Protein AF-A0A6M1RH67-F1 (afdb_monomer)

Sequence (176 aa):
MFEFKTGDWVFTTQSGVWQIYRIELFKAFSPSRKALEDKTLVFAKRFIDDTGKAAFTQEFFSPSSLFPVKGEAEHDLDLYIKSHPKLYAKFLRYKPEPINTVFHCRVETPEHQSTEDIADMFPKDVEFTQSEAVEFVDSLGLKSNSYPLWTVEFVSRGTVLRDGYIRYVFNRVLEF

Secondary structure (DSSP, 8-state):
-----TT-EEEESSSSEEEEEEEEEEEEEETTTTEEEEEEEEEEEEEE-TTS-B---EEEE-GGGEEE--THHHHHHHHHHHH-HHHHHHHHH--PPPPPEEEEEEEE--TT--HHHHHTTS-SS-EE-HHHHHHHHHHTT---SSSSEEEEEEEETT--EETTEE-EEEEEEE--

Radius of gyration: 20.47 Å; Cα contacts (8 Å, |Δi|>4): 312; chains: 1; bounding box: 49×31×57 Å

Foldseek 3Di:
DDDDDAQFWKDFPAFAIKGFHDKAWFWAQDPVVRDIDIFMKTKIFGLAGPVRDGDGAIDIDGPVGIDTQDDPSVVVVVVSCVVCVVSVVVSVVRDYDQDKDKDKDKFDDDPPDDQVRVLVLFDQPDKDFNVRVNVSCVVVVGDDPDDDIKIFMWMQTSQDDDPRTGITGTDGIGDD

Structure (mmCIF, N/CA/C/O backbone):
data_AF-A0A6M1RH67-F1
#
_entry.id   AF-A0A6M1RH67-F1
#
loop_
_atom_site.group_PDB
_atom_site.id
_atom_site.type_symbol
_atom_site.label_atom_id
_atom_site.label_alt_id
_atom_site.label_comp_id
_atom_site.label_asym_id
_atom_site.label_entity_id
_atom_site.label_seq_id
_atom_site.pdbx_PDB_ins_code
_atom_site.Cartn_x
_atom_site.Cartn_y
_atom_site.Cartn_z
_atom_site.occupancy
_atom_site.B_iso_or_equiv
_atom_site.auth_seq_id
_atom_site.auth_comp_id
_atom_site.auth_asym_id
_atom_site.auth_atom_id
_atom_site.pdbx_PDB_model_num
ATOM 1 N N . MET A 1 1 ? 6.841 -10.686 18.151 1.00 56.03 1 MET A N 1
ATOM 2 C CA . MET A 1 1 ? 6.240 -9.993 16.992 1.00 56.03 1 MET A CA 1
ATOM 3 C C . MET A 1 1 ? 4.739 -10.187 17.111 1.00 56.03 1 MET A C 1
ATOM 5 O O . MET A 1 1 ? 4.345 -11.307 17.408 1.00 56.03 1 MET A O 1
ATOM 9 N N . PHE A 1 2 ? 3.929 -9.129 17.033 1.00 65.00 2 PHE A N 1
ATOM 10 C CA . PHE A 1 2 ? 2.474 -9.292 17.093 1.00 65.00 2 PHE A CA 1
ATOM 11 C C . PHE A 1 2 ? 1.978 -9.882 15.777 1.00 65.00 2 PHE A C 1
ATOM 13 O O . PHE A 1 2 ? 2.379 -9.429 14.708 1.00 65.00 2 PHE A O 1
ATOM 20 N N . GLU A 1 3 ? 1.126 -10.894 15.872 1.00 87.50 3 GLU A N 1
ATOM 21 C CA . GLU A 1 3 ? 0.400 -11.428 14.729 1.00 87.50 3 GLU A CA 1
ATOM 22 C C . GLU A 1 3 ? -0.890 -10.615 14.581 1.00 87.50 3 GLU A C 1
ATOM 24 O O . GLU A 1 3 ? -1.779 -10.691 15.429 1.00 87.50 3 GLU A O 1
ATOM 29 N N . PHE A 1 4 ? -0.935 -9.757 13.562 1.00 95.12 4 PHE A N 1
ATOM 30 C CA . PHE A 1 4 ? -2.093 -8.920 13.260 1.00 95.12 4 PHE A CA 1
ATOM 31 C C . PHE A 1 4 ? -3.112 -9.690 12.420 1.00 95.12 4 PHE A C 1
ATOM 33 O O . PHE A 1 4 ? -2.735 -10.442 11.520 1.00 95.12 4 PHE A O 1
ATOM 40 N N . LYS A 1 5 ? -4.401 -9.440 12.653 1.00 96.50 5 LYS A N 1
ATOM 41 C CA . LYS A 1 5 ? -5.505 -9.969 11.840 1.00 96.50 5 LYS A CA 1
ATOM 42 C C . LYS A 1 5 ? -6.454 -8.861 11.389 1.00 96.50 5 LYS A C 1
ATOM 44 O O . LYS A 1 5 ? -6.506 -7.767 11.946 1.00 96.50 5 LYS A O 1
ATOM 49 N N . THR A 1 6 ? -7.246 -9.168 10.367 1.00 97.25 6 THR A N 1
ATOM 50 C CA . THR A 1 6 ? -8.337 -8.290 9.927 1.00 97.25 6 THR A CA 1
ATOM 51 C C . THR A 1 6 ? -9.317 -8.041 11.075 1.00 97.25 6 THR A C 1
ATOM 53 O O . THR A 1 6 ? -9.708 -8.972 11.778 1.00 97.25 6 THR A O 1
ATOM 56 N N . GLY A 1 7 ? -9.719 -6.783 11.249 1.00 97.38 7 GLY A N 1
ATOM 57 C CA . GLY A 1 7 ? -10.580 -6.313 12.331 1.00 97.38 7 GLY A CA 1
ATOM 58 C C . GLY A 1 7 ? -9.828 -5.755 13.540 1.00 97.38 7 GLY A C 1
ATOM 59 O O . GLY A 1 7 ? -10.443 -5.024 14.316 1.00 97.38 7 GLY A O 1
ATOM 60 N N . ASP A 1 8 ? -8.528 -6.037 13.678 1.00 98.00 8 ASP A N 1
ATOM 61 C CA . ASP A 1 8 ? -7.724 -5.500 14.777 1.00 98.00 8 ASP A CA 1
ATOM 62 C C . ASP A 1 8 ? -7.607 -3.975 14.690 1.00 98.00 8 ASP A C 1
ATOM 64 O O . ASP A 1 8 ? -7.454 -3.393 13.609 1.00 98.00 8 ASP A O 1
ATOM 68 N N . TRP A 1 9 ? -7.631 -3.345 15.863 1.00 98.25 9 TRP A N 1
ATOM 69 C CA . TRP A 1 9 ? -7.354 -1.929 16.039 1.00 98.25 9 TRP A CA 1
ATOM 70 C C . TRP A 1 9 ? -5.861 -1.700 16.251 1.00 98.25 9 TRP A C 1
ATOM 72 O O . TRP A 1 9 ? -5.214 -2.371 17.060 1.00 98.25 9 TRP A O 1
ATOM 82 N N . VAL A 1 10 ? -5.313 -0.730 15.530 1.00 98.06 10 VAL A N 1
ATOM 83 C CA . VAL A 1 10 ? -3.893 -0.395 15.552 1.00 98.06 10 VAL A CA 1
ATOM 84 C C . VAL A 1 10 ? -3.681 1.115 15.574 1.00 98.06 10 VAL A C 1
ATOM 86 O O . VAL A 1 10 ? -4.422 1.885 14.961 1.00 98.06 10 VAL A O 1
ATOM 89 N N . PHE A 1 11 ? -2.630 1.531 16.266 1.00 97.31 11 PHE A N 1
ATOM 90 C CA . PHE A 1 11 ? -1.954 2.793 16.019 1.00 97.31 11 PHE A CA 1
ATOM 91 C C . PHE A 1 11 ? -0.895 2.594 14.936 1.00 97.31 11 PHE A C 1
ATOM 93 O O . PHE A 1 11 ? -0.391 1.485 14.724 1.00 97.31 11 PHE A O 1
ATOM 100 N N . THR A 1 12 ? -0.531 3.684 14.270 1.00 95.12 12 THR A N 1
ATOM 101 C CA . THR A 1 12 ? 0.513 3.690 13.241 1.00 95.12 12 THR A CA 1
ATOM 102 C C . THR A 1 12 ? 1.464 4.861 13.475 1.00 95.12 12 THR A C 1
ATOM 104 O O . THR A 1 12 ? 1.289 5.635 14.414 1.00 95.12 12 THR A O 1
ATOM 107 N N . THR A 1 13 ? 2.470 5.024 12.618 1.00 89.62 13 THR A N 1
ATOM 108 C CA . THR A 1 13 ? 3.283 6.252 12.594 1.00 89.62 13 THR A CA 1
ATOM 109 C C . THR A 1 13 ? 2.500 7.479 12.121 1.00 89.62 13 THR A C 1
ATOM 111 O O . THR A 1 13 ? 2.933 8.606 12.347 1.00 89.62 13 THR A O 1
ATOM 114 N N . GLN A 1 14 ? 1.353 7.278 11.470 1.00 92.12 14 GLN A N 1
ATOM 115 C CA . GLN A 1 14 ? 0.371 8.320 11.219 1.00 92.12 14 GLN A CA 1
ATOM 116 C C . GLN A 1 14 ? -0.589 8.407 12.403 1.00 92.12 14 GLN A C 1
ATOM 118 O O . GLN A 1 14 ? -0.951 7.392 13.003 1.00 92.12 14 GLN A O 1
ATOM 123 N N . SER A 1 15 ? -1.027 9.629 12.695 1.00 90.44 15 SER A N 1
ATOM 124 C CA . SER A 1 15 ? -1.955 9.923 13.781 1.00 90.44 15 SER A CA 1
ATOM 125 C C . SER A 1 15 ? -3.227 9.060 13.734 1.00 90.44 15 SER A C 1
ATOM 127 O O . SER A 1 15 ? -3.608 8.521 12.690 1.00 90.44 15 SER A O 1
ATOM 129 N N . GLY A 1 16 ? -3.962 9.012 14.840 1.00 95.44 16 GLY A N 1
ATOM 130 C CA . GLY A 1 16 ? -5.296 8.434 14.953 1.00 95.44 16 GLY A CA 1
ATOM 131 C C . GLY A 1 16 ? -5.352 6.925 15.174 1.00 95.44 16 GLY A C 1
ATOM 132 O O . GLY A 1 16 ? -4.342 6.232 15.286 1.00 95.44 16 GLY A O 1
ATOM 133 N N . VAL A 1 17 ? -6.586 6.423 15.226 1.00 97.88 17 VAL A N 1
ATOM 134 C CA . VAL A 1 17 ? -6.899 5.005 15.446 1.00 97.88 17 VAL A CA 1
ATOM 135 C C . VAL A 1 17 ? -7.344 4.370 14.136 1.00 97.88 17 VAL A C 1
ATOM 137 O O . VAL A 1 17 ? -8.258 4.866 13.468 1.00 97.88 17 VAL A O 1
ATOM 140 N N . TRP A 1 18 ? -6.720 3.252 13.785 1.00 98.38 18 TRP A N 1
ATOM 141 C CA . TRP A 1 18 ? -6.916 2.554 12.522 1.00 98.38 18 TRP A CA 1
ATOM 142 C C . TRP A 1 18 ? -7.436 1.141 12.756 1.00 98.38 18 TRP A C 1
ATOM 144 O O . TRP A 1 18 ? -7.091 0.508 13.747 1.00 98.38 18 TRP A O 1
ATOM 154 N N . GLN A 1 19 ? -8.242 0.628 11.830 1.00 98.25 19 GLN A N 1
ATOM 155 C CA . GLN A 1 19 ? -8.671 -0.767 11.822 1.00 98.25 19 GLN A CA 1
ATOM 156 C C . GLN A 1 19 ? -8.128 -1.473 10.589 1.00 98.25 19 GLN A C 1
ATOM 158 O O . GLN A 1 19 ? -8.318 -1.000 9.464 1.00 98.25 19 GLN A O 1
ATOM 163 N N . ILE A 1 20 ? -7.505 -2.628 10.791 1.00 98.44 20 ILE A N 1
ATOM 164 C CA . ILE A 1 20 ? -7.028 -3.470 9.698 1.00 98.44 20 ILE A CA 1
ATOM 165 C C . ILE A 1 20 ? -8.229 -4.044 8.946 1.00 98.44 20 ILE A C 1
ATOM 167 O O . ILE A 1 20 ? -9.118 -4.639 9.554 1.00 98.44 20 ILE A O 1
ATOM 171 N N . TYR A 1 21 ? -8.254 -3.903 7.620 1.00 97.56 21 TYR A N 1
ATOM 172 C CA . TYR A 1 21 ? -9.327 -4.453 6.781 1.00 97.56 21 TYR A CA 1
ATOM 173 C C . TYR A 1 21 ? -8.845 -5.460 5.730 1.00 97.56 21 TYR A C 1
ATOM 175 O O . TYR A 1 21 ? -9.672 -6.172 5.164 1.00 97.56 21 TYR A O 1
ATOM 183 N N . ARG A 1 22 ? -7.538 -5.522 5.452 1.00 96.00 22 ARG A N 1
ATOM 184 C CA . ARG A 1 22 ? -6.934 -6.467 4.503 1.00 96.00 22 ARG A CA 1
ATOM 185 C C . ARG A 1 22 ? -5.464 -6.685 4.866 1.00 96.00 22 ARG A C 1
ATOM 187 O O . ARG A 1 22 ? -4.767 -5.740 5.222 1.00 96.00 22 ARG A O 1
ATOM 194 N N . ILE A 1 23 ? -4.994 -7.924 4.775 1.00 95.88 23 ILE A N 1
ATOM 195 C CA . ILE A 1 23 ? -3.586 -8.294 4.960 1.00 95.88 23 ILE A CA 1
ATOM 196 C C . ILE A 1 23 ? -3.183 -9.123 3.750 1.00 95.88 23 ILE A C 1
ATOM 198 O O . ILE A 1 23 ? -3.882 -10.069 3.401 1.00 95.88 23 ILE A O 1
ATOM 202 N N . GLU A 1 24 ? -2.072 -8.761 3.123 1.00 94.56 24 GLU A N 1
ATOM 203 C CA . GLU A 1 24 ? -1.554 -9.425 1.929 1.00 94.56 24 GLU A CA 1
ATOM 204 C C . GLU A 1 24 ? -0.129 -9.903 2.176 1.00 94.56 24 GLU A C 1
ATOM 206 O O . GLU A 1 24 ? 0.720 -9.125 2.620 1.00 94.56 24 GLU A O 1
ATOM 211 N N . LEU A 1 25 ? 0.137 -11.173 1.868 1.00 94.44 25 LEU A N 1
ATOM 212 C CA . LEU A 1 25 ? 1.476 -11.754 1.881 1.00 94.44 25 LEU A CA 1
ATOM 213 C C . LEU A 1 25 ? 1.962 -11.908 0.445 1.00 94.44 25 LEU A C 1
ATOM 215 O O . LEU A 1 25 ? 1.254 -12.448 -0.402 1.00 94.44 25 LEU A O 1
ATOM 219 N N . PHE A 1 26 ? 3.176 -11.445 0.176 1.00 93.94 26 PHE A N 1
ATOM 220 C CA . PHE A 1 26 ? 3.754 -11.484 -1.160 1.00 93.94 26 PHE A CA 1
ATOM 221 C C . PHE A 1 26 ? 5.261 -11.658 -1.107 1.00 93.94 26 PHE A C 1
ATOM 223 O O . PHE A 1 26 ? 5.911 -11.315 -0.124 1.00 93.94 26 PHE A O 1
ATOM 230 N N . LYS A 1 27 ? 5.822 -12.145 -2.204 1.00 93.06 27 LYS A N 1
ATOM 231 C CA . LYS A 1 27 ? 7.252 -12.221 -2.437 1.00 93.06 27 LYS A CA 1
ATOM 232 C C . LYS A 1 27 ? 7.712 -10.964 -3.155 1.00 93.06 27 LYS A C 1
ATOM 234 O O . LYS A 1 27 ? 7.105 -10.527 -4.133 1.00 93.06 27 LYS A O 1
ATOM 239 N N . ALA A 1 28 ? 8.816 -10.404 -2.686 1.00 89.56 28 ALA A N 1
ATOM 240 C CA . ALA A 1 28 ? 9.501 -9.302 -3.342 1.00 89.56 28 ALA A CA 1
ATOM 241 C C . ALA A 1 28 ? 11.004 -9.548 -3.342 1.00 89.56 28 ALA A C 1
ATOM 243 O O . ALA A 1 28 ? 11.553 -10.123 -2.400 1.00 89.56 28 ALA A O 1
ATOM 244 N N . PHE A 1 29 ? 11.679 -9.095 -4.394 1.00 85.25 29 PHE A N 1
ATOM 245 C CA . PHE A 1 29 ? 13.131 -9.116 -4.422 1.00 85.25 29 PHE A CA 1
ATOM 246 C C . PHE A 1 29 ? 13.679 -8.026 -3.501 1.00 85.25 29 PHE A C 1
ATOM 248 O O . PHE A 1 29 ? 13.280 -6.867 -3.578 1.00 85.25 29 PHE A O 1
ATOM 255 N N . SER A 1 30 ? 14.597 -8.406 -2.618 1.00 85.00 30 SER A N 1
ATOM 256 C CA . SER A 1 30 ? 15.297 -7.510 -1.705 1.00 85.00 30 SER A CA 1
ATOM 257 C C . SER A 1 30 ? 16.673 -7.182 -2.289 1.00 85.00 30 SER A C 1
ATOM 259 O O . SER A 1 30 ? 17.553 -8.048 -2.264 1.00 85.00 30 SER A O 1
ATOM 261 N N . PRO A 1 31 ? 16.918 -5.956 -2.799 1.00 76.88 31 PRO A N 1
ATOM 262 C CA . PRO A 1 31 ? 18.209 -5.610 -3.396 1.00 76.88 31 PRO A CA 1
ATOM 263 C C . PRO A 1 31 ? 19.372 -5.713 -2.405 1.00 76.88 31 PRO A C 1
ATOM 265 O O . PRO A 1 31 ? 20.468 -6.127 -2.776 1.00 76.88 31 PRO A O 1
ATOM 268 N N . SER A 1 32 ? 19.130 -5.383 -1.131 1.00 81.88 32 SER A N 1
ATOM 269 C CA . SER A 1 32 ? 20.149 -5.422 -0.077 1.00 81.88 32 SER A CA 1
ATOM 270 C C . SER A 1 32 ? 20.590 -6.845 0.263 1.00 81.88 32 SER A C 1
ATOM 272 O O . SER A 1 32 ? 21.766 -7.068 0.539 1.00 81.88 32 SER A O 1
ATOM 274 N N . ARG A 1 33 ? 19.668 -7.815 0.216 1.00 84.69 33 ARG A N 1
ATOM 275 C CA . ARG A 1 33 ? 19.964 -9.233 0.474 1.00 84.69 33 ARG A CA 1
ATOM 276 C C . ARG A 1 33 ? 20.212 -10.052 -0.790 1.00 84.69 33 ARG A C 1
ATOM 278 O O . ARG A 1 33 ? 20.629 -11.199 -0.682 1.00 84.69 33 ARG A O 1
ATOM 285 N N . LYS A 1 34 ? 19.965 -9.474 -1.970 1.00 85.31 34 LYS A N 1
ATOM 286 C CA . LYS A 1 34 ? 20.012 -10.139 -3.282 1.00 85.31 34 LYS A CA 1
ATOM 287 C C . LYS A 1 34 ? 19.198 -11.442 -3.321 1.00 85.31 34 LYS A C 1
ATOM 289 O O . LYS A 1 34 ? 19.622 -12.425 -3.920 1.00 85.31 34 LYS A O 1
ATOM 294 N N . ALA A 1 35 ? 18.041 -11.455 -2.661 1.00 89.12 35 ALA A N 1
ATOM 295 C CA . ALA A 1 35 ? 17.195 -12.637 -2.520 1.00 89.12 35 ALA A CA 1
ATOM 296 C C . ALA A 1 35 ? 15.707 -12.268 -2.540 1.00 89.12 35 ALA A C 1
ATOM 298 O O . ALA A 1 35 ? 15.336 -11.134 -2.227 1.00 89.12 35 ALA A O 1
ATOM 299 N N . LEU A 1 36 ? 14.858 -13.238 -2.888 1.00 89.19 36 LEU A N 1
ATOM 300 C CA . LEU A 1 36 ? 13.414 -13.131 -2.691 1.00 89.19 36 LEU A CA 1
ATOM 301 C C . LEU A 1 36 ? 13.087 -13.261 -1.204 1.00 89.19 36 LEU A C 1
ATOM 303 O O . LEU A 1 36 ? 13.596 -14.149 -0.522 1.00 89.19 36 LEU A O 1
ATOM 307 N N . GLU A 1 37 ? 12.216 -12.386 -0.721 1.00 91.88 37 GLU A N 1
ATOM 308 C CA . GLU A 1 37 ? 11.751 -12.380 0.659 1.00 91.88 37 GLU A CA 1
ATOM 309 C C . GLU A 1 37 ? 10.233 -12.327 0.707 1.00 91.88 37 GLU A C 1
ATOM 311 O O . GLU A 1 37 ? 9.604 -11.623 -0.088 1.00 91.88 37 GLU A O 1
ATOM 316 N N . ASP A 1 38 ? 9.667 -13.007 1.700 1.00 92.75 38 ASP A N 1
ATOM 317 C CA . ASP A 1 38 ? 8.275 -12.813 2.066 1.00 92.75 38 ASP A CA 1
ATOM 318 C C . ASP A 1 38 ? 8.114 -11.442 2.733 1.00 92.75 38 ASP A C 1
ATOM 320 O O . ASP A 1 38 ? 8.870 -11.030 3.622 1.00 92.75 38 ASP A O 1
ATOM 324 N N . LYS A 1 39 ? 7.116 -10.710 2.263 1.00 92.81 39 LYS A N 1
ATOM 325 C CA . LYS A 1 39 ? 6.714 -9.390 2.721 1.00 92.81 39 LYS A CA 1
ATOM 326 C C . LYS A 1 39 ? 5.234 -9.419 3.051 1.00 92.81 39 LYS A C 1
ATOM 328 O O . LYS A 1 39 ? 4.469 -10.255 2.568 1.00 92.81 39 LYS A O 1
ATOM 333 N N . THR A 1 40 ? 4.828 -8.458 3.864 1.00 94.19 40 THR A N 1
ATOM 334 C CA . THR A 1 40 ? 3.435 -8.288 4.253 1.00 94.19 40 THR A CA 1
ATOM 335 C C . THR A 1 40 ? 3.045 -6.833 4.079 1.00 94.19 40 THR A C 1
ATOM 337 O O . THR A 1 40 ? 3.767 -5.945 4.533 1.00 94.19 40 THR A O 1
ATOM 340 N N . LEU A 1 41 ? 1.903 -6.598 3.436 1.00 94.69 41 LEU A N 1
ATOM 341 C CA . LEU A 1 41 ? 1.215 -5.312 3.447 1.00 94.69 41 LEU A CA 1
ATOM 342 C C . LEU A 1 41 ? -0.031 -5.431 4.312 1.00 94.69 41 LEU A C 1
ATOM 344 O O . LEU A 1 41 ? -0.840 -6.342 4.136 1.00 94.69 41 LEU A O 1
ATOM 348 N N . VAL A 1 42 ? -0.188 -4.492 5.236 1.00 96.69 42 VAL A N 1
ATOM 349 C CA . VAL A 1 42 ? -1.364 -4.403 6.095 1.00 96.69 42 VAL A CA 1
ATOM 350 C C . VAL A 1 42 ? -2.139 -3.158 5.712 1.00 96.69 42 VAL A C 1
ATOM 352 O O . VAL A 1 42 ? -1.678 -2.043 5.927 1.00 96.69 42 VAL A O 1
ATOM 355 N N . PHE A 1 43 ? -3.321 -3.349 5.150 1.00 97.38 43 PHE A N 1
ATOM 356 C CA . PHE A 1 43 ? -4.215 -2.272 4.769 1.00 97.38 43 PHE A CA 1
ATOM 357 C C . PHE A 1 43 ? -5.129 -1.943 5.942 1.00 97.38 43 PHE A C 1
ATOM 359 O O . PHE A 1 43 ? -5.817 -2.818 6.483 1.00 97.38 43 PHE A O 1
ATOM 366 N N . ALA A 1 44 ? -5.162 -0.670 6.314 1.00 97.94 44 ALA A N 1
ATOM 367 C CA . ALA A 1 44 ? -5.976 -0.190 7.412 1.00 97.94 44 ALA A CA 1
ATOM 368 C C . ALA A 1 44 ? -6.792 1.036 7.004 1.00 97.94 44 ALA A C 1
ATOM 370 O O . ALA A 1 44 ? -6.400 1.829 6.146 1.00 97.94 44 ALA A O 1
ATOM 371 N N . LYS A 1 45 ? -7.963 1.171 7.621 1.00 97.94 45 LYS A N 1
ATOM 372 C CA . LYS A 1 45 ? -8.844 2.324 7.465 1.00 97.94 45 LYS A CA 1
ATOM 373 C C . LYS A 1 45 ? -8.951 3.057 8.787 1.00 97.94 45 LYS A C 1
ATOM 375 O O . LYS A 1 45 ? -9.106 2.442 9.840 1.00 97.94 45 LYS A O 1
ATOM 380 N N . ARG A 1 46 ? -8.849 4.373 8.732 1.00 97.81 46 ARG A N 1
ATOM 381 C CA . ARG A 1 46 ? -8.803 5.231 9.902 1.00 97.81 46 ARG A CA 1
ATOM 382 C C . ARG A 1 46 ? -10.211 5.542 10.385 1.00 97.81 46 ARG A C 1
ATOM 384 O O . ARG A 1 46 ? -11.111 5.849 9.602 1.00 97.81 46 ARG A O 1
ATOM 391 N N . PHE A 1 47 ? -10.413 5.401 11.687 1.00 98.31 47 PHE A N 1
ATOM 392 C CA . PHE A 1 47 ? -11.688 5.683 12.327 1.00 98.31 47 PHE A CA 1
ATOM 393 C C . PHE A 1 47 ? -11.744 7.137 12.789 1.00 98.31 47 PHE A C 1
ATOM 395 O O . PHE A 1 47 ? -12.629 7.890 12.370 1.00 98.31 47 PHE A O 1
ATOM 402 N N . ILE A 1 48 ? -10.763 7.533 13.599 1.00 97.50 48 ILE A N 1
ATOM 403 C CA . ILE A 1 48 ? -10.655 8.870 14.181 1.00 97.50 48 ILE A CA 1
ATOM 404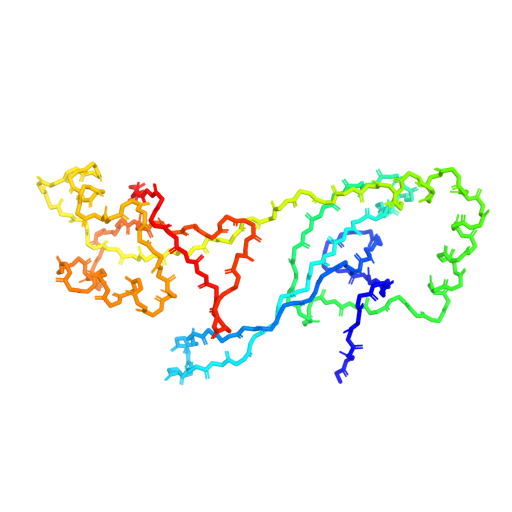 C C . ILE A 1 48 ? -9.225 9.410 14.096 1.00 97.50 48 ILE A C 1
ATOM 406 O O . ILE A 1 48 ? -8.264 8.642 13.997 1.00 97.50 48 ILE A O 1
ATOM 410 N N . ASP A 1 49 ? -9.086 10.733 14.109 1.00 95.06 49 ASP A N 1
ATOM 411 C CA . ASP A 1 49 ? -7.806 11.419 14.297 1.00 95.06 49 ASP A CA 1
ATOM 412 C C . ASP A 1 49 ? -7.423 11.557 15.784 1.00 95.06 49 ASP A C 1
ATOM 414 O O . ASP A 1 49 ? -8.154 11.106 16.665 1.00 95.06 49 ASP A O 1
ATOM 418 N N . ASP A 1 50 ? -6.276 12.184 16.068 1.00 91.00 50 ASP A N 1
ATOM 419 C CA . ASP A 1 50 ? -5.788 12.403 17.445 1.00 91.00 50 ASP A CA 1
ATOM 420 C C . ASP A 1 50 ? -6.689 13.337 18.266 1.00 91.00 50 ASP A C 1
ATOM 422 O O . ASP A 1 50 ? -6.577 13.400 19.487 1.00 91.00 50 ASP A O 1
ATOM 426 N N . THR A 1 51 ? -7.586 14.078 17.610 1.00 91.69 51 THR A N 1
ATOM 427 C CA . THR A 1 51 ? -8.569 14.948 18.271 1.00 91.69 51 THR A CA 1
ATOM 428 C C . THR A 1 51 ? -9.899 14.238 18.519 1.00 91.69 51 THR A C 1
ATOM 430 O O . THR A 1 51 ? -10.838 14.844 19.036 1.00 91.69 51 THR A O 1
ATOM 433 N N . GLY A 1 52 ? -10.006 12.963 18.131 1.00 89.88 52 GLY A N 1
ATOM 434 C CA . GLY A 1 52 ? -11.236 12.190 18.218 1.00 89.88 52 GLY A CA 1
ATOM 435 C C . GLY A 1 52 ? -12.280 12.590 17.176 1.00 89.88 52 GLY A C 1
ATOM 436 O O . GLY A 1 52 ? -13.465 12.336 17.382 1.00 89.88 52 GLY A O 1
ATOM 437 N N . LYS A 1 53 ? -11.894 13.235 16.068 1.00 93.44 53 LYS A N 1
ATOM 438 C CA . LYS A 1 53 ? -12.809 13.539 14.956 1.00 93.44 53 LYS A CA 1
ATOM 439 C C . LYS A 1 53 ? -12.770 12.439 13.908 1.00 93.44 53 LYS A C 1
ATOM 441 O O . LYS A 1 53 ? -11.759 11.770 13.729 1.00 93.44 53 LYS A O 1
ATOM 446 N N . ALA A 1 54 ? -13.881 12.273 13.191 1.00 94.25 54 ALA A N 1
ATOM 447 C CA . ALA A 1 54 ? -13.994 11.318 12.093 1.00 94.25 54 ALA A CA 1
ATOM 448 C C . ALA A 1 54 ? -12.909 11.562 11.034 1.00 94.25 54 ALA A C 1
ATOM 450 O O . ALA A 1 54 ? -12.837 12.656 10.475 1.00 94.25 54 ALA A O 1
ATOM 451 N N . ALA A 1 55 ? -12.123 10.535 10.724 1.00 91.38 55 ALA A N 1
ATOM 452 C CA . ALA A 1 55 ? -11.025 10.630 9.766 1.00 91.38 55 ALA A CA 1
ATOM 453 C C . ALA A 1 55 ? -11.027 9.406 8.845 1.00 91.38 55 ALA A C 1
ATOM 455 O O . ALA A 1 55 ? -10.130 8.582 8.916 1.00 91.38 55 ALA A O 1
ATOM 456 N N . PHE A 1 56 ? -12.075 9.252 8.027 1.00 95.81 56 PHE A N 1
ATOM 457 C CA . PHE A 1 56 ? -12.311 8.069 7.183 1.00 95.81 56 PHE A CA 1
ATOM 458 C C . PHE A 1 56 ? -11.407 8.038 5.948 1.00 95.81 56 PHE A C 1
ATOM 460 O O . PHE A 1 56 ? -11.850 8.251 4.822 1.00 95.81 56 PHE A O 1
ATOM 467 N N . THR A 1 57 ? -10.129 7.784 6.193 1.00 96.19 57 THR A N 1
ATOM 468 C CA . THR A 1 57 ? -9.092 7.578 5.183 1.00 96.19 57 THR A CA 1
ATOM 469 C C . THR A 1 57 ? -8.585 6.142 5.239 1.00 96.19 57 THR A C 1
ATOM 471 O O . THR A 1 57 ? -8.932 5.372 6.138 1.00 96.19 57 THR A O 1
ATOM 474 N N . GLN A 1 58 ? -7.742 5.768 4.289 1.00 96.62 58 GLN A N 1
ATOM 475 C CA . GLN A 1 58 ? -7.160 4.443 4.175 1.00 96.62 58 GLN A CA 1
ATOM 476 C C . GLN A 1 58 ? -5.700 4.533 3.750 1.00 96.62 58 GLN A C 1
ATOM 478 O O . GLN A 1 58 ? -5.322 5.461 3.044 1.00 96.62 58 GLN A O 1
ATOM 483 N N . GLU A 1 59 ? -4.906 3.560 4.180 1.00 96.44 59 GLU A N 1
ATOM 484 C CA . GLU A 1 59 ? -3.493 3.445 3.830 1.00 96.44 59 GLU A CA 1
ATOM 485 C C . GLU A 1 59 ? -3.032 1.986 3.998 1.00 96.44 59 GLU A C 1
ATOM 487 O O . GLU A 1 59 ? -3.726 1.184 4.639 1.00 96.44 59 GLU A O 1
ATOM 492 N N . PHE A 1 60 ? -1.879 1.622 3.434 1.00 95.19 60 PHE A N 1
ATOM 493 C CA . PHE A 1 60 ? -1.183 0.384 3.780 1.00 95.19 60 PHE A CA 1
ATOM 494 C C . PHE A 1 60 ? 0.103 0.637 4.571 1.00 95.19 60 PHE A C 1
ATOM 496 O O . PHE A 1 60 ? 0.795 1.639 4.415 1.00 95.19 60 PHE A O 1
ATOM 503 N N . PHE A 1 61 ? 0.466 -0.330 5.405 1.00 95.19 61 PHE A N 1
ATOM 504 C CA . PHE A 1 61 ? 1.607 -0.244 6.304 1.00 95.19 61 PHE A CA 1
ATOM 505 C C . PHE A 1 61 ? 2.437 -1.524 6.261 1.00 95.19 61 PHE A C 1
ATOM 507 O O . PHE A 1 61 ? 1.923 -2.624 6.034 1.00 95.19 61 PHE A O 1
ATOM 514 N N . SER A 1 62 ? 3.730 -1.380 6.550 1.00 93.12 62 SER A N 1
ATOM 515 C CA . SER A 1 62 ? 4.542 -2.510 7.001 1.00 93.12 62 SER A CA 1
ATOM 516 C C . SER A 1 62 ? 4.078 -2.930 8.402 1.00 93.12 62 SER A C 1
ATOM 518 O O . SER A 1 62 ? 3.844 -2.047 9.233 1.00 93.12 62 SER A O 1
ATOM 520 N N . PRO A 1 63 ? 4.030 -4.235 8.735 1.00 94.00 63 PRO A N 1
ATOM 521 C CA . PRO A 1 63 ? 3.723 -4.693 10.093 1.00 94.00 63 PRO A CA 1
ATOM 522 C C . PRO A 1 63 ? 4.614 -4.068 11.173 1.00 94.00 63 PRO A C 1
ATOM 524 O O . PRO A 1 63 ? 4.178 -3.877 12.303 1.00 94.00 63 PRO A O 1
ATOM 527 N N . SER A 1 64 ? 5.858 -3.715 10.831 1.00 92.75 64 SER A N 1
ATOM 528 C CA . SER A 1 64 ? 6.803 -3.060 11.746 1.00 92.75 64 SER A CA 1
ATOM 529 C C . SER A 1 64 ? 6.399 -1.640 12.154 1.00 92.75 64 SER A C 1
ATOM 531 O O . SER A 1 64 ? 6.973 -1.094 13.089 1.00 92.75 64 SER A O 1
ATOM 533 N N . SER A 1 65 ? 5.462 -1.027 11.432 1.00 94.75 65 SER A N 1
ATOM 534 C CA . SER A 1 65 ? 4.968 0.334 11.667 1.00 94.75 65 SER A CA 1
ATOM 535 C C . SER A 1 65 ? 3.613 0.351 12.380 1.00 94.75 65 SER A C 1
ATOM 537 O O . SER A 1 65 ? 2.994 1.410 12.473 1.00 94.75 65 SER A O 1
ATOM 539 N N . LEU A 1 66 ? 3.146 -0.810 12.850 1.00 96.62 66 LEU A N 1
ATOM 540 C CA . LEU A 1 66 ? 1.864 -0.980 13.521 1.00 96.62 66 LEU A CA 1
ATOM 541 C C . LEU A 1 66 ? 2.055 -1.308 14.997 1.00 96.62 66 LEU A C 1
ATOM 543 O O . LEU A 1 66 ? 2.869 -2.157 15.369 1.00 96.62 66 LEU A O 1
ATOM 547 N N . PHE A 1 67 ? 1.232 -0.682 15.829 1.00 96.00 67 PHE A N 1
ATOM 548 C CA . PHE A 1 67 ? 1.198 -0.916 17.265 1.00 96.00 67 PHE A CA 1
ATOM 549 C C . PHE A 1 67 ? -0.228 -1.306 17.651 1.00 96.00 67 PHE A C 1
ATOM 551 O O . PHE A 1 67 ? -1.156 -0.560 17.347 1.00 96.00 67 PHE A O 1
ATOM 558 N N . PRO A 1 68 ? -0.451 -2.468 18.279 1.00 96.94 68 PRO A N 1
ATOM 559 C CA . PRO A 1 68 ? -1.804 -2.896 18.606 1.00 96.94 68 PRO A CA 1
ATOM 560 C C . PRO A 1 68 ? -2.430 -1.973 19.660 1.00 96.94 68 PRO A C 1
ATOM 562 O O . PRO A 1 68 ? -1.782 -1.630 20.649 1.00 96.94 68 PRO A O 1
ATOM 565 N N . VAL A 1 69 ? -3.702 -1.615 19.475 1.00 96.94 69 VAL A N 1
ATOM 566 C CA . VAL A 1 69 ? -4.502 -0.962 20.520 1.00 96.94 69 VAL A CA 1
ATOM 567 C C . VAL A 1 69 ? -4.871 -2.031 21.547 1.00 96.94 69 VAL A C 1
ATOM 569 O O . VAL A 1 69 ? -5.618 -2.952 21.229 1.00 96.94 69 VAL A O 1
ATOM 572 N N . LYS A 1 70 ? -4.293 -1.957 22.751 1.00 94.75 70 LYS A N 1
ATOM 573 C CA . LYS A 1 70 ? -4.465 -2.947 23.830 1.00 94.75 70 LYS A CA 1
ATOM 574 C C . LYS A 1 70 ? -4.495 -2.280 25.199 1.00 94.75 70 LYS A C 1
ATOM 576 O O . LYS A 1 70 ? -3.948 -1.193 25.376 1.00 94.75 70 LYS A O 1
ATOM 581 N N . GLY A 1 71 ? -5.059 -2.980 26.181 1.00 95.25 71 GLY A N 1
ATOM 582 C CA . GLY A 1 71 ? -5.067 -2.535 27.575 1.00 95.25 71 GLY A CA 1
ATOM 583 C C . GLY A 1 71 ? -5.986 -1.331 27.771 1.00 95.25 71 GLY A C 1
ATOM 584 O O . GLY A 1 71 ? -7.126 -1.349 27.317 1.00 95.25 71 GLY A O 1
ATOM 585 N N . GLU A 1 72 ? -5.497 -0.282 28.430 1.00 96.94 72 GLU A N 1
ATOM 586 C CA . GLU A 1 72 ? -6.278 0.938 28.686 1.00 96.94 72 GLU A CA 1
ATOM 587 C C . GLU A 1 72 ? -6.766 1.596 27.386 1.00 96.94 72 GLU A C 1
ATOM 589 O O . GLU A 1 72 ? -7.944 1.908 27.261 1.00 96.94 72 GLU A O 1
ATOM 594 N N . ALA A 1 73 ? -5.915 1.667 26.359 1.00 95.88 73 ALA A N 1
ATOM 595 C CA . ALA A 1 73 ? -6.288 2.247 25.068 1.00 95.88 73 ALA A CA 1
ATOM 596 C C . ALA A 1 73 ? -7.418 1.479 24.353 1.00 95.88 73 ALA A C 1
ATOM 598 O O . ALA A 1 73 ? -8.222 2.074 23.638 1.00 95.88 73 ALA A O 1
ATOM 599 N N . GLU A 1 74 ? -7.487 0.157 24.531 1.00 97.50 74 GLU A N 1
ATOM 600 C CA . GLU A 1 74 ? -8.574 -0.672 23.991 1.00 97.50 74 GLU A CA 1
ATOM 601 C C . GLU A 1 74 ? -9.881 -0.410 24.740 1.00 97.50 74 GLU A C 1
ATOM 603 O O . GLU A 1 74 ? -10.927 -0.230 24.117 1.00 97.50 74 GLU A O 1
ATOM 608 N N . HIS A 1 75 ? -9.810 -0.298 26.068 1.00 97.81 75 HIS A N 1
ATOM 609 C CA . HIS A 1 75 ? -10.956 0.073 26.890 1.00 97.81 75 HIS A CA 1
ATOM 610 C C . HIS A 1 75 ? -11.504 1.463 26.528 1.00 97.81 75 HIS A C 1
ATOM 612 O O . HIS A 1 75 ? -12.714 1.623 26.347 1.00 97.81 75 HIS A O 1
ATOM 618 N N . ASP A 1 76 ? -10.623 2.450 26.365 1.00 96.94 76 ASP A N 1
ATOM 619 C CA . ASP A 1 76 ? -10.990 3.816 25.990 1.00 96.94 76 ASP A CA 1
ATOM 620 C C . ASP A 1 76 ? -11.632 3.871 24.604 1.00 96.94 76 ASP A C 1
ATOM 622 O O . ASP A 1 76 ? -12.654 4.536 24.409 1.00 96.94 76 ASP A O 1
ATOM 626 N N . LEU A 1 77 ? -11.081 3.127 23.641 1.00 97.62 77 LEU A N 1
ATOM 627 C CA . LEU A 1 77 ? -11.658 3.015 22.307 1.00 97.62 77 LEU A CA 1
ATOM 628 C C . LEU A 1 77 ? -13.057 2.386 22.350 1.00 97.62 77 LEU A C 1
ATOM 630 O O . LEU A 1 77 ? -13.979 2.889 21.702 1.00 97.62 77 LEU A O 1
ATOM 634 N N . ASP A 1 78 ? -13.247 1.332 23.141 1.00 98.06 78 ASP A N 1
ATOM 635 C CA . ASP A 1 78 ? -14.547 0.688 23.327 1.00 98.06 78 ASP A CA 1
ATOM 636 C C . ASP A 1 78 ? -15.583 1.641 23.937 1.00 98.06 78 ASP A C 1
ATOM 638 O O . ASP A 1 78 ? -16.732 1.701 23.481 1.00 98.06 78 ASP A O 1
ATOM 642 N N . LEU A 1 79 ? -15.198 2.407 24.962 1.00 97.94 79 LEU A N 1
ATOM 643 C CA . LEU A 1 79 ? -16.048 3.441 25.560 1.00 97.94 79 LEU A CA 1
ATOM 644 C C . LEU A 1 79 ? -16.380 4.547 24.550 1.00 97.94 79 LEU A C 1
ATOM 646 O O . LEU A 1 79 ? -17.535 4.986 24.456 1.00 97.94 79 LEU A O 1
ATOM 650 N N . TYR A 1 80 ? -15.401 4.966 23.749 1.00 97.31 80 TYR A N 1
ATOM 651 C CA . TYR A 1 80 ? -15.594 5.954 22.694 1.00 97.31 80 TYR A CA 1
ATOM 652 C C . TYR A 1 80 ? -16.592 5.456 21.635 1.00 97.31 80 TYR A C 1
ATOM 654 O O . TYR A 1 80 ? -17.532 6.169 21.274 1.00 97.31 80 TYR A O 1
ATOM 662 N N . ILE A 1 81 ? -16.461 4.206 21.179 1.00 98.00 81 ILE A N 1
ATOM 663 C CA . ILE A 1 81 ? -17.381 3.586 20.215 1.00 98.00 81 ILE A CA 1
ATOM 664 C C . ILE A 1 81 ? -18.805 3.507 20.783 1.00 98.00 81 ILE A C 1
ATOM 666 O O . ILE A 1 81 ? -19.763 3.869 20.093 1.00 98.00 81 ILE A O 1
ATOM 670 N N . LYS A 1 82 ? -18.955 3.082 22.045 1.00 98.19 82 LYS A N 1
ATOM 671 C CA . LYS A 1 82 ? -20.259 2.976 22.725 1.00 98.19 82 LYS A CA 1
ATOM 672 C C . LYS A 1 82 ? -20.938 4.334 22.905 1.00 98.19 82 LYS A C 1
ATOM 674 O O . LYS A 1 82 ? -22.157 4.419 22.777 1.00 98.19 82 LYS A O 1
ATOM 679 N N . SER A 1 83 ? -20.166 5.389 23.166 1.00 97.81 83 SER A N 1
ATOM 680 C CA . SER A 1 83 ? -20.679 6.761 23.291 1.00 97.81 83 SER A CA 1
ATOM 681 C C . SER A 1 83 ? -20.969 7.430 21.940 1.00 97.81 83 SER A C 1
ATOM 683 O O . SER A 1 83 ? -21.800 8.337 21.877 1.00 97.81 83 SER A O 1
ATOM 685 N N . HIS A 1 84 ? -20.381 6.944 20.838 1.00 97.94 84 HIS A N 1
ATOM 686 C CA . HIS A 1 84 ? -20.552 7.499 19.488 1.00 97.94 84 HIS A CA 1
ATOM 687 C C . HIS A 1 84 ? -21.083 6.475 18.458 1.00 97.94 84 HIS A C 1
ATOM 689 O O . HIS A 1 84 ? -20.525 6.338 17.360 1.00 97.94 84 HIS A O 1
ATOM 695 N N . PRO A 1 85 ? -22.225 5.803 18.711 1.00 97.62 85 PRO A N 1
ATOM 696 C CA . PRO A 1 85 ? -22.693 4.689 17.880 1.00 97.62 85 PRO A CA 1
ATOM 697 C C . PRO A 1 85 ? -23.008 5.104 16.435 1.00 97.62 85 PRO A C 1
ATOM 699 O O . PRO A 1 85 ? -22.788 4.342 15.495 1.00 97.62 85 PRO A O 1
ATOM 702 N N . LYS A 1 86 ? -23.477 6.343 16.219 1.00 97.69 86 LYS A N 1
ATOM 703 C CA . LYS A 1 86 ? -23.739 6.879 14.871 1.0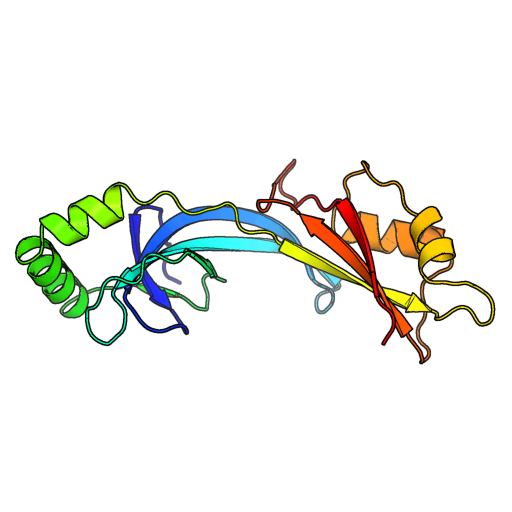0 97.69 86 LYS A CA 1
ATOM 704 C C . LYS A 1 86 ? -22.456 7.050 14.058 1.00 97.69 86 LYS A C 1
ATOM 706 O O . LYS A 1 86 ? -22.473 6.810 12.850 1.00 97.69 86 LYS A O 1
ATOM 711 N N . LEU A 1 87 ? -21.370 7.485 14.700 1.00 97.31 87 LEU A N 1
ATOM 712 C CA . LEU A 1 87 ? -20.074 7.663 14.052 1.00 97.31 87 LEU A CA 1
ATOM 713 C C . LEU A 1 87 ? -19.481 6.302 13.689 1.00 97.31 87 LEU A C 1
ATOM 715 O O . LEU A 1 87 ? -19.110 6.086 12.535 1.00 97.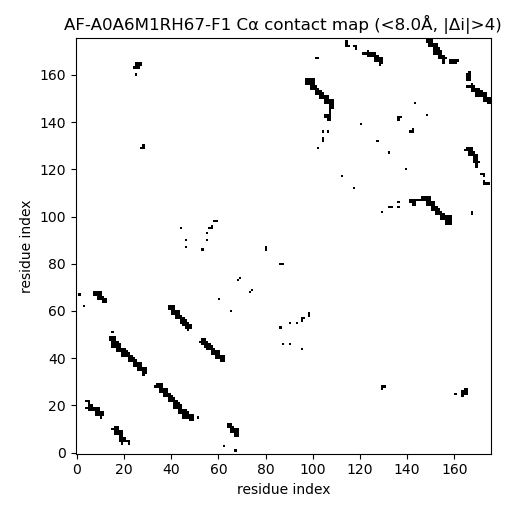31 87 LEU A O 1
ATOM 719 N N . TYR A 1 88 ? -19.497 5.361 14.634 1.00 98.12 88 TYR A N 1
ATOM 720 C CA . TYR A 1 88 ? -19.034 4.000 14.390 1.00 98.12 88 TYR A CA 1
ATOM 721 C C . TYR A 1 88 ? -19.828 3.306 13.275 1.00 98.12 88 TYR A C 1
ATOM 723 O O . TYR A 1 88 ? -19.248 2.729 12.359 1.00 98.12 88 TYR A O 1
ATOM 731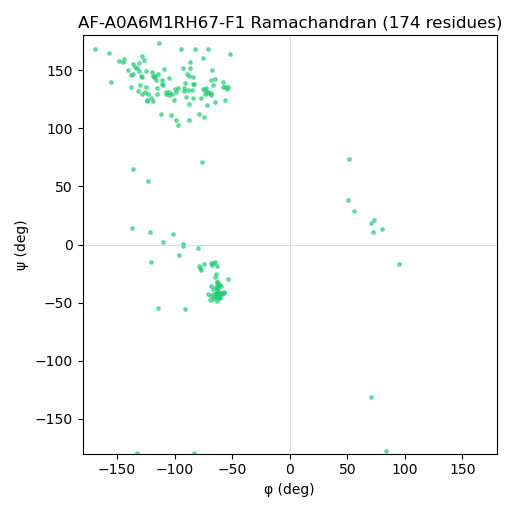 N N . ALA A 1 89 ? -21.154 3.466 13.242 1.00 97.94 89 ALA A N 1
ATOM 732 C CA . ALA A 1 89 ? -21.974 2.938 12.153 1.00 97.94 89 ALA A CA 1
ATOM 733 C C . ALA A 1 89 ? -21.614 3.537 10.777 1.00 97.94 89 ALA A C 1
ATOM 735 O O . ALA A 1 89 ? -21.702 2.841 9.765 1.00 97.94 89 ALA A O 1
ATOM 736 N N . LYS A 1 90 ? -21.210 4.816 10.707 1.00 98.00 90 LYS A N 1
ATOM 737 C CA . LYS A 1 90 ? -20.694 5.410 9.459 1.00 98.00 90 LYS A CA 1
ATOM 738 C C . LYS A 1 90 ? -19.358 4.781 9.060 1.00 98.00 90 LYS A C 1
ATOM 740 O O . LYS A 1 90 ? -19.193 4.442 7.894 1.00 98.00 90 LYS A O 1
ATOM 745 N N . PHE A 1 91 ? -18.458 4.568 10.016 1.00 98.19 91 PHE A N 1
ATOM 746 C CA . PHE A 1 91 ? -17.166 3.922 9.785 1.00 98.19 91 PHE A CA 1
ATOM 747 C C . PHE A 1 91 ? -17.290 2.465 9.307 1.00 98.19 91 PHE A C 1
ATOM 749 O O . PHE A 1 91 ? -16.571 2.035 8.403 1.00 98.19 91 PHE A O 1
ATOM 756 N N . LEU A 1 92 ? -18.242 1.704 9.852 1.00 97.19 92 LEU A N 1
ATOM 757 C CA . LEU A 1 92 ? -18.519 0.340 9.392 1.00 97.19 92 LEU A CA 1
ATOM 758 C C . LEU A 1 92 ? -19.006 0.307 7.936 1.00 97.19 92 LEU A C 1
ATOM 760 O O . LEU A 1 92 ? -18.646 -0.601 7.193 1.00 97.19 92 LEU A O 1
ATOM 764 N N . ARG A 1 93 ? -19.783 1.314 7.511 1.00 97.25 93 ARG A N 1
ATOM 765 C CA . ARG A 1 93 ? -20.247 1.456 6.119 1.00 97.25 93 ARG A CA 1
ATOM 766 C C . ARG A 1 93 ? -19.192 2.021 5.172 1.00 97.25 93 ARG A C 1
ATOM 768 O O . ARG A 1 93 ? -19.356 1.891 3.962 1.00 97.25 93 ARG A O 1
ATOM 775 N N . TYR A 1 94 ? -18.153 2.664 5.698 1.00 97.38 94 TYR A N 1
ATOM 776 C CA . TYR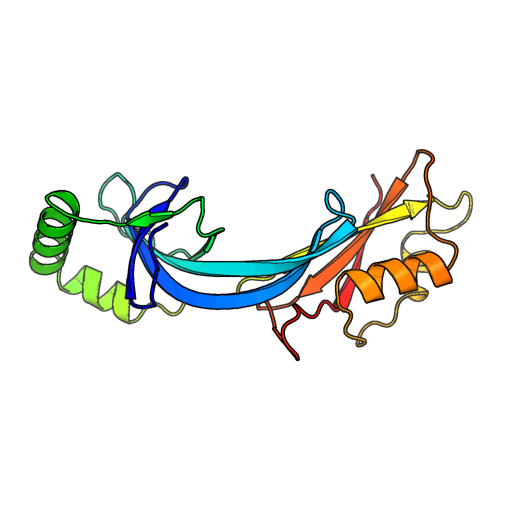 A 1 94 ? -17.076 3.205 4.885 1.00 97.38 94 TYR A CA 1
ATOM 777 C C . TYR A 1 94 ? -16.312 2.066 4.196 1.00 97.38 94 TYR A C 1
ATOM 779 O O . TYR A 1 94 ? -15.798 1.149 4.853 1.00 97.38 94 TYR A O 1
ATOM 787 N N . LYS A 1 95 ? -16.273 2.145 2.863 1.00 95.88 95 LYS A N 1
ATOM 788 C CA . LYS A 1 95 ? -15.555 1.239 1.969 1.00 95.88 95 LYS A CA 1
ATOM 789 C C . LYS A 1 95 ? -14.280 1.951 1.505 1.00 95.88 95 LYS A C 1
ATOM 791 O O . LYS A 1 95 ? -14.407 2.941 0.791 1.00 95.88 95 LYS A O 1
ATOM 796 N N . PRO A 1 96 ? -13.090 1.497 1.930 1.00 95.69 96 PRO A N 1
ATOM 797 C CA . PRO A 1 96 ? -11.828 2.039 1.439 1.00 95.69 96 PRO A CA 1
ATOM 798 C C . PRO A 1 96 ? -11.736 1.938 -0.086 1.00 95.69 96 PRO A C 1
ATOM 800 O O . PRO A 1 96 ? -12.055 0.886 -0.643 1.00 95.69 96 PRO A O 1
ATOM 803 N N . GLU A 1 97 ? -11.282 3.003 -0.750 1.00 95.62 97 GLU A N 1
ATOM 804 C CA . GLU A 1 97 ? -10.928 2.932 -2.173 1.00 95.62 97 GLU A CA 1
ATOM 805 C C . GLU A 1 97 ? -9.683 2.051 -2.357 1.00 95.62 97 GLU A C 1
ATOM 807 O O . GLU A 1 97 ? -8.825 2.028 -1.462 1.00 95.62 97 GLU A O 1
ATOM 812 N N . PRO A 1 98 ? -9.543 1.365 -3.505 1.00 93.94 98 PRO A N 1
ATOM 813 C CA . PRO A 1 98 ? -8.333 0.625 -3.834 1.00 93.94 98 PRO A CA 1
ATOM 814 C C . PRO A 1 98 ? -7.089 1.519 -3.748 1.00 93.94 98 PRO A C 1
ATOM 816 O O . PRO A 1 98 ? -7.074 2.629 -4.277 1.00 93.94 98 PRO A O 1
ATOM 819 N N . ILE A 1 99 ? -6.034 1.021 -3.105 1.00 94.75 99 ILE A N 1
ATOM 820 C CA . ILE A 1 99 ? -4.753 1.728 -3.003 1.00 94.75 99 ILE A CA 1
ATOM 821 C C . ILE A 1 99 ? -3.825 1.197 -4.091 1.00 94.75 99 ILE A C 1
ATOM 823 O O . ILE A 1 99 ? -3.753 -0.010 -4.297 1.00 94.75 99 ILE A O 1
ATOM 827 N N . ASN A 1 100 ? -3.135 2.083 -4.804 1.00 95.62 100 ASN A N 1
ATOM 828 C CA . ASN A 1 100 ? -2.171 1.689 -5.827 1.00 95.62 100 ASN A CA 1
ATOM 829 C C . ASN A 1 100 ? -0.781 1.511 -5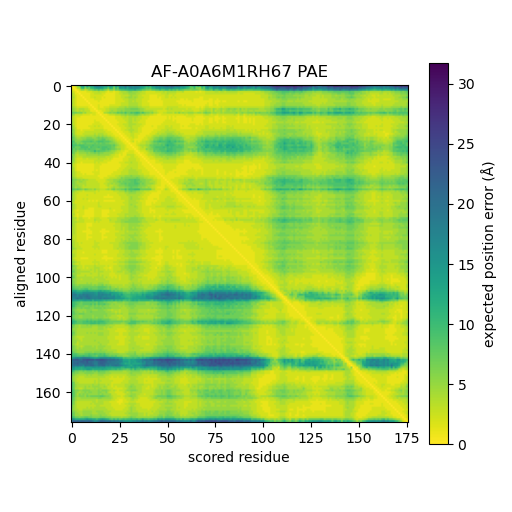.212 1.00 95.62 100 ASN A C 1
ATOM 831 O O . ASN A 1 100 ? -0.389 2.263 -4.322 1.00 95.62 100 ASN A O 1
ATOM 835 N N . THR A 1 101 ? 0.002 0.577 -5.744 1.00 94.00 101 THR A N 1
ATOM 836 C CA . THR A 1 101 ? 1.438 0.487 -5.441 1.00 94.00 101 THR A CA 1
ATOM 837 C C . THR A 1 101 ? 2.234 0.874 -6.672 1.00 94.00 101 THR A C 1
ATOM 839 O O . THR A 1 101 ? 1.907 0.451 -7.779 1.00 94.00 101 THR A O 1
ATOM 842 N N . VAL A 1 102 ? 3.292 1.655 -6.479 1.00 94.88 102 VAL A N 1
ATOM 843 C CA . VAL A 1 102 ? 4.168 2.119 -7.555 1.00 94.88 102 VAL A CA 1
ATOM 844 C C . VAL A 1 102 ? 5.529 1.446 -7.427 1.00 94.88 102 VAL A C 1
ATOM 846 O O . VAL A 1 102 ? 6.025 1.239 -6.320 1.00 94.88 102 VAL A O 1
ATOM 849 N N . PHE A 1 103 ? 6.113 1.085 -8.560 1.00 93.75 103 PHE A N 1
ATOM 850 C CA . PHE A 1 103 ? 7.476 0.598 -8.674 1.00 93.75 103 PHE A CA 1
ATOM 851 C C . PHE A 1 103 ? 8.230 1.461 -9.686 1.00 93.75 103 PHE A C 1
ATOM 853 O O . PHE A 1 103 ? 7.702 1.794 -10.745 1.00 93.75 103 PHE A O 1
ATOM 860 N N . HIS A 1 104 ? 9.458 1.839 -9.345 1.00 93.38 104 HIS A N 1
ATOM 861 C CA . HIS A 1 104 ? 10.286 2.732 -10.148 1.00 93.38 104 HIS A CA 1
ATOM 862 C C . HIS A 1 104 ? 11.577 2.030 -10.552 1.00 93.38 104 HIS A C 1
ATOM 864 O O . HIS A 1 104 ? 12.328 1.560 -9.695 1.00 93.38 104 HIS A O 1
ATOM 870 N N . CYS A 1 105 ? 11.856 2.019 -11.853 1.00 90.38 105 CYS A N 1
ATOM 871 C CA . CYS A 1 105 ? 13.141 1.629 -12.418 1.00 90.38 105 CYS A CA 1
ATOM 872 C C . CYS A 1 105 ? 13.862 2.873 -12.925 1.00 90.38 105 CYS A C 1
ATOM 874 O O . CYS A 1 105 ? 13.282 3.667 -13.661 1.00 90.38 105 CYS A O 1
ATOM 876 N N . ARG A 1 106 ? 15.133 3.037 -12.557 1.00 89.56 106 ARG A N 1
ATOM 877 C CA . ARG A 1 106 ? 15.976 4.090 -13.131 1.00 89.56 106 ARG A CA 1
ATOM 878 C C . ARG A 1 106 ? 16.550 3.619 -14.459 1.00 89.56 106 ARG A C 1
ATOM 880 O O . ARG A 1 106 ? 16.991 2.472 -14.544 1.00 89.56 106 ARG A O 1
ATOM 887 N N . VAL A 1 107 ? 16.558 4.504 -15.446 1.00 89.19 107 VAL A N 1
ATOM 888 C CA . VAL A 1 107 ? 17.075 4.239 -16.791 1.00 89.19 107 VAL A CA 1
ATOM 889 C C . VAL A 1 107 ? 18.022 5.339 -17.242 1.00 89.19 107 VAL A C 1
ATOM 891 O O . VAL A 1 107 ? 17.957 6.459 -16.733 1.00 89.19 107 VAL A O 1
ATOM 894 N N . GLU A 1 108 ? 18.908 5.005 -18.176 1.00 85.62 108 GLU A N 1
ATOM 895 C CA . GLU A 1 108 ? 19.770 5.987 -18.832 1.00 85.62 108 GLU A CA 1
ATOM 896 C C . GLU A 1 108 ? 18.937 7.065 -19.517 1.00 85.62 108 GLU A C 1
ATOM 898 O O . GLU A 1 108 ? 17.921 6.756 -20.138 1.00 85.62 108 GLU A O 1
ATOM 903 N N . THR A 1 109 ? 19.376 8.319 -19.422 1.00 82.44 109 THR A N 1
ATOM 904 C CA . THR A 1 109 ? 18.834 9.394 -20.252 1.00 82.44 109 THR A CA 1
ATOM 905 C C . THR A 1 109 ? 19.457 9.299 -21.646 1.00 82.44 109 THR A C 1
ATOM 907 O O . THR A 1 109 ? 20.656 9.553 -21.782 1.00 82.44 109 THR A O 1
ATOM 910 N N . PRO A 1 110 ? 18.693 8.958 -22.694 1.00 75.25 110 PRO A N 1
ATOM 911 C CA . PRO A 1 110 ? 19.236 8.875 -24.041 1.00 75.25 110 PRO A CA 1
ATOM 912 C C . PRO A 1 110 ? 19.439 10.290 -24.597 1.00 75.25 110 PRO A C 1
ATOM 914 O O . PRO A 1 110 ? 18.539 11.121 -24.520 1.00 75.25 110 PRO A O 1
ATOM 917 N N . GLU A 1 111 ? 20.591 10.572 -25.211 1.00 75.31 111 GLU A N 1
ATOM 918 C CA . GLU A 1 111 ? 20.920 11.925 -25.705 1.00 75.31 111 GLU A CA 1
ATOM 919 C C . GLU A 1 111 ? 19.973 12.438 -26.813 1.00 75.31 111 GLU A C 1
ATOM 921 O O . GLU A 1 111 ? 19.928 13.640 -27.090 1.00 75.31 111 GLU A O 1
ATOM 926 N N . HIS A 1 112 ? 19.225 11.544 -27.469 1.00 80.12 112 HIS A N 1
ATOM 927 C CA . HIS A 1 112 ? 18.426 11.842 -28.667 1.00 80.12 112 HIS A CA 1
ATOM 928 C C . HIS A 1 112 ? 17.023 11.223 -28.668 1.00 80.12 112 HIS A C 1
ATOM 930 O O . HIS A 1 112 ? 16.396 11.162 -29.724 1.00 80.12 112 HIS A O 1
ATOM 936 N N . GLN A 1 113 ? 16.537 10.735 -27.528 1.00 83.94 113 GLN A N 1
ATOM 937 C CA . GLN A 1 113 ? 15.186 10.178 -27.424 1.00 83.94 113 GLN A CA 1
ATOM 938 C C . GLN A 1 113 ? 14.374 10.998 -26.431 1.00 83.94 113 GLN A C 1
ATOM 940 O O . GLN A 1 113 ? 14.913 11.480 -25.439 1.00 83.94 113 GLN A O 1
ATOM 945 N N . SER A 1 114 ? 13.087 11.157 -26.716 1.00 89.81 114 SER A N 1
ATOM 946 C CA . SER A 1 114 ? 12.101 11.736 -25.805 1.00 89.81 114 SER A CA 1
ATOM 947 C C . SER A 1 114 ? 11.588 10.696 -24.806 1.00 89.81 114 SER A C 1
ATOM 949 O O . SER A 1 114 ? 11.798 9.488 -24.964 1.00 89.81 114 SER A O 1
ATOM 951 N N . THR A 1 115 ? 10.876 11.141 -23.771 1.00 90.94 115 THR A N 1
ATOM 952 C CA . THR A 1 115 ? 10.171 10.209 -22.886 1.00 90.94 115 THR A CA 1
ATOM 953 C C . THR A 1 115 ? 9.052 9.453 -23.584 1.00 90.94 115 THR A C 1
ATOM 955 O O . THR A 1 115 ? 8.790 8.313 -23.202 1.00 90.94 115 THR A O 1
ATOM 958 N N . GLU A 1 116 ? 8.435 10.025 -24.619 1.00 92.19 116 GLU A N 1
ATOM 959 C CA . GLU A 1 116 ? 7.485 9.324 -25.482 1.00 92.19 116 GLU A CA 1
ATOM 960 C C . GLU A 1 116 ? 8.153 8.182 -26.254 1.00 92.19 116 GLU A C 1
ATOM 962 O O . GLU A 1 116 ? 7.635 7.066 -26.240 1.00 92.19 116 GLU A O 1
ATOM 967 N N . ASP A 1 117 ? 9.332 8.422 -26.839 1.00 91.94 117 ASP A N 1
ATOM 968 C CA . ASP A 1 117 ? 10.079 7.393 -27.577 1.00 91.94 117 ASP A CA 1
ATOM 969 C C . ASP A 1 117 ? 10.426 6.206 -26.671 1.00 91.94 117 ASP A C 1
ATOM 971 O O . ASP A 1 117 ? 10.288 5.049 -27.067 1.00 91.94 117 ASP A O 1
ATOM 975 N N . ILE A 1 118 ? 10.839 6.487 -25.429 1.00 91.50 118 ILE A N 1
ATOM 976 C CA . ILE A 1 118 ? 11.088 5.444 -24.431 1.00 91.50 118 ILE A CA 1
ATOM 977 C C . ILE A 1 118 ? 9.786 4.766 -24.012 1.00 91.50 118 ILE A C 1
ATOM 979 O O . ILE A 1 118 ? 9.750 3.542 -23.919 1.00 91.50 118 ILE A O 1
ATOM 983 N N . ALA A 1 119 ? 8.710 5.519 -23.767 1.00 93.62 119 ALA A N 1
ATOM 984 C CA . ALA A 1 119 ? 7.421 4.964 -23.361 1.00 93.62 119 ALA A CA 1
ATOM 985 C C . ALA A 1 119 ? 6.845 3.996 -24.405 1.00 93.62 119 ALA A C 1
ATOM 987 O O . ALA A 1 119 ? 6.258 2.979 -24.030 1.00 93.62 119 ALA A O 1
ATOM 988 N N . ASP A 1 120 ? 7.048 4.272 -25.693 1.00 95.06 120 ASP A N 1
ATOM 989 C CA . ASP A 1 120 ? 6.584 3.428 -26.797 1.00 95.06 120 ASP A CA 1
ATOM 990 C C . ASP A 1 120 ? 7.316 2.075 -26.879 1.00 95.06 120 ASP A C 1
ATOM 992 O O . ASP A 1 120 ? 6.807 1.132 -27.488 1.00 95.06 120 ASP A O 1
ATOM 996 N N . MET A 1 121 ? 8.461 1.925 -26.201 1.00 94.25 121 MET A N 1
ATOM 997 C CA . MET A 1 121 ? 9.154 0.637 -26.057 1.00 94.25 121 MET A CA 1
ATOM 998 C C . MET A 1 121 ? 8.459 -0.304 -25.058 1.00 94.25 121 MET A C 1
ATOM 1000 O O . MET A 1 121 ? 8.736 -1.507 -25.054 1.00 94.25 121 MET A O 1
ATOM 1004 N N . PHE A 1 122 ? 7.570 0.212 -24.197 1.00 95.12 122 PHE A N 1
ATOM 1005 C CA . PHE A 1 122 ? 6.928 -0.568 -23.140 1.00 95.12 122 PHE A CA 1
ATOM 1006 C C . PHE A 1 122 ? 5.520 -1.032 -23.537 1.00 95.12 122 PHE A C 1
ATOM 1008 O O . PHE A 1 122 ? 4.674 -0.232 -23.947 1.00 95.12 122 PHE A O 1
ATOM 1015 N N . PRO A 1 123 ? 5.198 -2.323 -23.347 1.00 94.12 123 PRO A N 1
ATOM 1016 C CA . PRO A 1 123 ? 3.841 -2.806 -23.548 1.00 94.12 123 PRO A CA 1
ATOM 1017 C C . PRO A 1 123 ? 2.890 -2.237 -22.484 1.00 94.12 123 PRO A C 1
ATOM 1019 O O . PRO A 1 123 ? 3.149 -2.327 -21.284 1.00 94.12 123 PRO A O 1
ATOM 1022 N N . LYS A 1 124 ? 1.750 -1.692 -22.925 1.00 89.31 124 LYS A N 1
ATOM 1023 C CA . LYS A 1 124 ? 0.786 -0.995 -22.049 1.00 89.31 124 LYS A CA 1
ATOM 1024 C C . LYS A 1 124 ? -0.097 -1.918 -21.208 1.00 89.31 124 LYS A C 1
ATOM 1026 O O . LYS A 1 124 ? -0.597 -1.478 -20.182 1.00 89.31 124 LYS A O 1
ATOM 1031 N N . ASP A 1 125 ? -0.266 -3.173 -21.620 1.00 90.88 125 ASP A N 1
ATOM 1032 C CA . ASP A 1 125 ? -1.199 -4.124 -20.991 1.00 90.88 125 ASP A CA 1
ATOM 1033 C C . ASP A 1 125 ? -0.510 -5.399 -20.475 1.00 90.88 125 ASP A C 1
ATOM 1035 O O . ASP A 1 125 ? -1.170 -6.375 -20.120 1.00 90.88 125 ASP A O 1
ATOM 1039 N N . VAL A 1 126 ? 0.825 -5.412 -20.440 1.00 95.25 126 VAL A N 1
ATOM 1040 C CA . VAL A 1 126 ? 1.590 -6.540 -19.895 1.00 95.25 126 VAL A CA 1
ATOM 1041 C C . VAL A 1 126 ? 1.870 -6.294 -18.418 1.00 95.25 126 VAL A C 1
ATOM 1043 O O . VAL A 1 126 ? 2.308 -5.216 -18.012 1.00 95.25 126 VAL A O 1
ATOM 1046 N N . GLU A 1 127 ? 1.597 -7.317 -17.615 1.00 95.44 127 GLU A N 1
ATOM 1047 C CA . GLU A 1 127 ? 1.875 -7.324 -16.186 1.00 95.44 127 GLU A CA 1
ATOM 1048 C C . GLU A 1 127 ? 3.266 -7.895 -15.901 1.00 95.44 127 GLU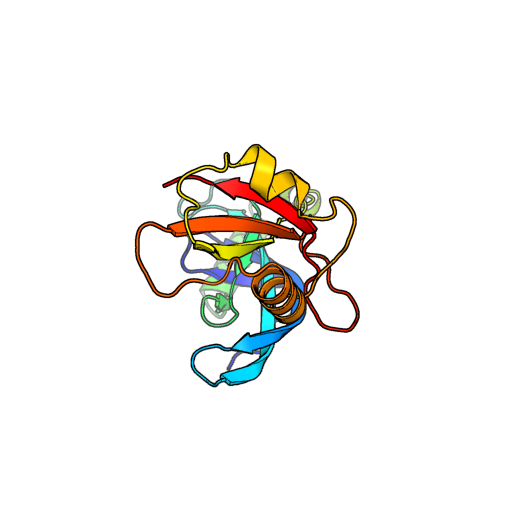 A C 1
ATOM 1050 O O . GLU A 1 127 ? 3.655 -8.927 -16.444 1.00 95.44 127 GLU A O 1
ATOM 1055 N N . PHE A 1 128 ? 3.968 -7.260 -14.970 1.00 95.31 128 PHE A N 1
ATOM 1056 C CA . PHE A 1 128 ? 5.300 -7.627 -14.516 1.00 95.31 128 PHE A CA 1
ATOM 1057 C C . PHE A 1 128 ? 5.327 -7.742 -12.989 1.00 95.31 128 PHE A C 1
ATOM 1059 O O . PHE A 1 128 ? 4.702 -6.961 -12.268 1.00 95.31 128 PHE A O 1
ATOM 1066 N N . THR A 1 129 ? 6.094 -8.684 -12.457 1.00 94.50 129 THR A N 1
ATOM 1067 C CA . THR A 1 129 ? 6.682 -8.560 -11.118 1.00 94.50 129 THR A CA 1
ATOM 1068 C C . THR A 1 129 ? 7.787 -7.499 -11.127 1.00 94.50 129 THR A C 1
ATOM 1070 O O . THR A 1 129 ? 8.252 -7.072 -12.182 1.00 94.50 129 THR A O 1
ATOM 1073 N N . GLN A 1 130 ? 8.265 -7.085 -9.949 1.00 92.00 130 GLN A N 1
ATOM 1074 C CA . GLN A 1 130 ? 9.397 -6.147 -9.867 1.00 92.00 130 GLN A CA 1
ATOM 1075 C C . GLN A 1 130 ? 10.648 -6.678 -10.585 1.00 92.00 130 GLN A C 1
ATOM 1077 O O . GLN A 1 130 ? 11.324 -5.920 -11.273 1.00 92.00 130 GLN A O 1
ATOM 1082 N N . SER A 1 131 ? 10.948 -7.973 -10.443 1.00 91.19 131 SER A N 1
ATOM 1083 C CA . SER A 1 131 ? 12.102 -8.601 -11.096 1.00 91.19 131 SER A CA 1
ATOM 1084 C C . SER A 1 131 ? 11.939 -8.643 -12.614 1.00 91.19 131 SER A C 1
ATOM 1086 O O . SER A 1 131 ? 12.843 -8.207 -13.316 1.00 91.19 131 SER A O 1
ATOM 1088 N N . GLU A 1 132 ? 10.773 -9.066 -13.111 1.00 94.12 132 GLU A N 1
ATOM 1089 C CA . GLU A 1 132 ? 10.484 -9.098 -14.553 1.00 94.12 132 GLU A CA 1
ATOM 1090 C C . GLU A 1 132 ? 10.530 -7.693 -15.171 1.00 94.12 132 GLU A C 1
ATOM 1092 O O . GLU A 1 132 ? 11.039 -7.527 -16.273 1.00 94.12 132 GLU A O 1
ATOM 1097 N N . ALA A 1 133 ? 10.057 -6.663 -14.460 1.00 94.12 133 ALA A N 1
ATOM 1098 C CA . ALA A 1 133 ? 10.144 -5.278 -14.922 1.00 94.12 133 ALA A CA 1
ATOM 1099 C C . ALA A 1 133 ? 11.604 -4.803 -15.038 1.00 94.12 133 ALA A C 1
ATOM 1101 O O . ALA A 1 133 ? 11.967 -4.166 -16.025 1.00 94.12 133 ALA A O 1
ATOM 1102 N N . VAL A 1 134 ? 12.458 -5.138 -14.063 1.00 91.69 134 VAL A N 1
ATOM 1103 C CA . VAL A 1 134 ? 13.895 -4.817 -14.115 1.00 91.69 134 VAL A CA 1
ATOM 1104 C C . VAL A 1 134 ? 14.588 -5.564 -15.252 1.00 91.69 134 VAL A C 1
ATOM 1106 O O . VAL A 1 134 ? 15.359 -4.954 -15.986 1.00 91.69 134 VAL A O 1
ATOM 1109 N N . GLU A 1 135 ? 14.314 -6.858 -15.412 1.00 92.31 135 GLU A N 1
ATOM 1110 C CA . GLU A 1 135 ? 14.861 -7.674 -16.502 1.00 92.31 135 GLU A CA 1
ATOM 1111 C C . GLU A 1 135 ? 14.411 -7.156 -17.871 1.00 92.31 135 GLU A C 1
ATOM 1113 O O . GLU A 1 135 ? 15.218 -7.085 -18.794 1.00 92.31 135 GLU A O 1
ATOM 1118 N N . PHE A 1 136 ? 13.153 -6.726 -17.993 1.00 94.69 136 PHE A N 1
ATOM 1119 C CA . PHE A 1 136 ? 12.634 -6.130 -19.217 1.00 94.69 136 PHE A CA 1
ATOM 1120 C C . PHE A 1 136 ? 13.355 -4.820 -19.554 1.00 94.69 136 PHE A C 1
ATOM 1122 O O . PHE A 1 136 ? 13.849 -4.665 -20.668 1.00 94.69 136 PHE A O 1
ATOM 1129 N N . VAL A 1 137 ? 13.502 -3.912 -18.585 1.00 92.81 137 VAL A N 1
ATOM 1130 C CA . VAL A 1 137 ? 14.270 -2.664 -18.754 1.00 92.81 137 VAL A CA 1
ATOM 1131 C C . VAL A 1 137 ? 15.722 -2.946 -19.169 1.00 92.81 137 VAL A C 1
ATOM 1133 O O . VAL A 1 137 ? 16.247 -2.273 -20.055 1.00 92.81 137 VAL A O 1
ATOM 1136 N N . ASP A 1 138 ? 16.362 -3.954 -18.571 1.00 91.25 138 ASP A N 1
ATOM 1137 C CA . ASP A 1 138 ? 17.720 -4.389 -18.934 1.00 91.25 138 ASP A CA 1
ATOM 1138 C C . ASP A 1 138 ? 17.767 -4.925 -20.376 1.00 91.25 138 ASP A C 1
ATOM 1140 O O . ASP A 1 138 ? 18.648 -4.567 -21.154 1.00 91.25 138 ASP A O 1
ATOM 1144 N N . SER A 1 139 ? 16.763 -5.712 -20.778 1.00 93.12 139 SER A N 1
ATOM 1145 C CA . SER A 1 139 ? 16.654 -6.267 -22.135 1.00 93.12 139 SER A CA 1
ATOM 1146 C C . SER A 1 139 ? 16.476 -5.205 -23.225 1.00 93.12 139 SER A C 1
ATOM 1148 O O . SER A 1 139 ? 16.869 -5.432 -24.368 1.00 93.12 139 SER A O 1
ATOM 1150 N N . LEU A 1 140 ? 15.933 -4.036 -22.870 1.00 91.38 140 LEU A N 1
ATOM 1151 C CA . LEU A 1 140 ? 15.830 -2.872 -23.752 1.00 91.38 140 LEU A CA 1
ATOM 1152 C C . LEU A 1 140 ? 17.144 -2.077 -23.850 1.00 91.38 140 LEU A C 1
ATOM 1154 O O . LEU A 1 140 ? 17.207 -1.101 -24.593 1.00 91.38 140 LEU A O 1
ATOM 1158 N N . GLY A 1 141 ? 18.185 -2.462 -23.103 1.00 89.38 141 GLY A N 1
ATOM 1159 C CA . GLY A 1 141 ? 19.456 -1.740 -23.051 1.00 89.38 141 GLY A CA 1
ATOM 1160 C C . GLY A 1 141 ? 19.367 -0.401 -22.316 1.00 89.38 141 GLY A C 1
ATOM 1161 O O . GLY A 1 141 ? 20.238 0.441 -22.492 1.00 89.38 141 GLY A O 1
ATOM 1162 N N . LEU A 1 142 ? 18.327 -0.192 -21.501 1.00 87.38 142 LEU A N 1
ATOM 1163 C CA . LEU A 1 142 ? 18.052 1.088 -20.833 1.00 87.38 142 LEU A CA 1
ATOM 1164 C C . LEU A 1 142 ? 18.661 1.186 -19.427 1.00 87.38 142 LEU A C 1
ATOM 1166 O O . LEU A 1 142 ? 18.494 2.188 -18.732 1.00 87.38 142 LEU A O 1
ATOM 1170 N N . LYS A 1 143 ? 19.335 0.137 -18.954 1.00 82.19 143 LYS A N 1
ATOM 1171 C CA . LYS A 1 143 ? 19.909 0.092 -17.609 1.00 82.19 143 LYS A CA 1
ATOM 1172 C C . LYS A 1 143 ? 21.196 0.907 -17.544 1.00 82.19 143 LYS A C 1
ATOM 1174 O O . LYS A 1 143 ? 22.144 0.615 -18.262 1.00 82.19 143 LYS A O 1
ATOM 1179 N N . SER A 1 144 ? 21.271 1.845 -16.600 1.00 72.00 144 SER A N 1
ATOM 1180 C CA . SER A 1 144 ? 22.464 2.676 -16.425 1.00 72.00 144 SER A CA 1
ATOM 1181 C C . SER A 1 144 ? 22.938 2.792 -14.981 1.00 72.00 144 SER A C 1
ATOM 1183 O O . SER A 1 144 ? 22.169 2.688 -14.023 1.00 72.00 144 SER A O 1
ATOM 1185 N N . ASN A 1 145 ? 24.251 3.007 -14.857 1.00 68.81 145 ASN A N 1
ATOM 1186 C CA . ASN A 1 145 ? 24.961 3.317 -13.619 1.00 68.81 145 ASN A CA 1
ATOM 1187 C C . ASN A 1 145 ? 25.479 4.772 -13.591 1.00 68.81 145 ASN A C 1
ATOM 1189 O O . ASN A 1 145 ? 26.162 5.148 -12.637 1.00 68.81 145 ASN A O 1
ATOM 1193 N N . SER A 1 146 ? 25.195 5.576 -14.621 1.00 69.94 146 SER A N 1
ATOM 1194 C CA . SER A 1 146 ? 25.684 6.950 -14.789 1.00 69.94 146 SER A CA 1
ATOM 1195 C C . SER A 1 146 ? 24.539 7.961 -14.826 1.00 69.94 146 SER A C 1
ATOM 1197 O O . SER A 1 146 ? 23.458 7.674 -15.318 1.00 69.94 146 SER A O 1
ATOM 1199 N N . TYR A 1 147 ? 24.784 9.151 -14.275 1.00 74.06 147 TYR A N 1
ATOM 1200 C CA . TYR A 1 147 ? 23.842 10.274 -14.312 1.00 74.06 147 TYR A CA 1
ATOM 1201 C C . TYR A 1 147 ? 24.015 11.094 -15.602 1.00 74.06 147 TYR A C 1
ATOM 1203 O O . TYR A 1 147 ? 25.150 11.182 -16.081 1.00 74.06 147 TYR A O 1
ATOM 1211 N N . PRO A 1 148 ? 22.957 11.763 -16.108 1.00 79.62 148 PRO A N 1
ATOM 1212 C CA . PRO A 1 148 ? 21.584 11.840 -15.577 1.00 79.62 148 PRO A CA 1
ATOM 1213 C C . PRO A 1 148 ? 20.750 10.566 -15.815 1.00 79.62 148 PRO A C 1
ATOM 1215 O O . PRO A 1 148 ? 21.103 9.728 -16.640 1.00 79.62 148 PRO A O 1
ATOM 1218 N N . LEU A 1 149 ? 19.674 10.401 -15.034 1.00 86.06 149 LEU A N 1
ATOM 1219 C CA . LEU A 1 149 ? 18.802 9.221 -15.069 1.00 86.06 149 LEU A CA 1
ATOM 1220 C C . LEU A 1 149 ? 17.336 9.641 -15.175 1.00 86.06 149 LEU A C 1
ATOM 1222 O O . LEU A 1 149 ? 16.882 10.507 -14.428 1.00 86.06 149 LEU A O 1
ATOM 1226 N N . TRP A 1 150 ? 16.577 8.945 -16.014 1.00 91.75 150 TRP A N 1
ATOM 1227 C CA . TRP A 1 150 ? 15.116 9.005 -16.026 1.00 91.75 150 TRP A CA 1
ATOM 1228 C C . TRP A 1 150 ? 14.510 7.888 -15.178 1.00 91.75 150 TRP A C 1
ATOM 1230 O O . TRP A 1 150 ? 15.198 6.957 -14.747 1.00 91.75 150 TRP A O 1
ATOM 1240 N N . THR A 1 151 ? 13.206 7.975 -14.911 1.00 92.69 151 THR A N 1
ATOM 1241 C CA . THR A 1 151 ? 12.469 6.928 -14.191 1.00 92.69 151 THR A CA 1
ATOM 1242 C C . THR A 1 151 ? 11.367 6.339 -15.054 1.00 92.69 151 THR A C 1
ATOM 1244 O O . THR A 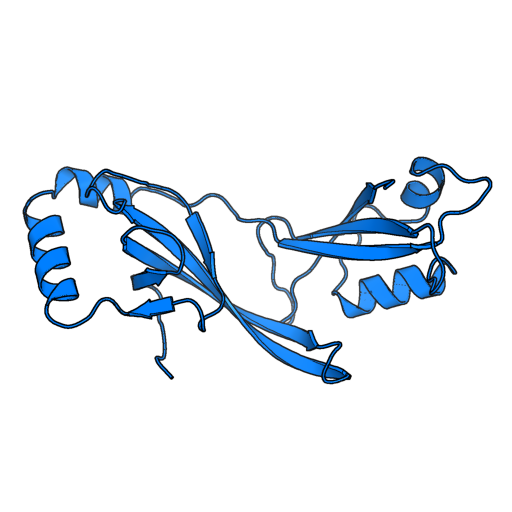1 151 ? 10.458 7.046 -15.475 1.00 92.69 151 THR A O 1
ATOM 1247 N N . VAL A 1 152 ? 11.398 5.024 -15.242 1.00 94.75 152 VAL A N 1
ATOM 1248 C CA . VAL A 1 152 ? 10.271 4.245 -15.760 1.00 94.75 152 VAL A CA 1
ATOM 1249 C C . VAL A 1 152 ? 9.402 3.841 -14.573 1.00 94.75 152 VAL A C 1
ATOM 1251 O O . VAL A 1 152 ? 9.864 3.199 -13.624 1.00 94.75 152 VAL A O 1
ATOM 1254 N N . GLU A 1 153 ? 8.140 4.249 -14.609 1.00 96.12 153 GLU A N 1
ATOM 1255 C CA . GLU A 1 153 ? 7.159 3.989 -13.567 1.00 96.12 153 GLU A CA 1
ATOM 1256 C C . GLU A 1 153 ? 6.223 2.854 -13.967 1.00 96.12 153 GLU A C 1
ATOM 1258 O O . GLU A 1 153 ? 5.597 2.885 -15.026 1.00 96.12 153 GLU A O 1
ATOM 1263 N N . PHE A 1 154 ? 6.070 1.890 -13.064 1.00 96.81 154 PHE A N 1
ATOM 1264 C CA . PHE A 1 154 ? 5.088 0.822 -13.150 1.00 96.81 154 PHE A CA 1
ATOM 1265 C C . PHE A 1 154 ? 4.100 0.933 -11.987 1.00 96.81 154 PHE A C 1
ATOM 1267 O O . PHE A 1 154 ? 4.477 1.238 -10.854 1.00 96.81 154 PHE A O 1
ATOM 1274 N N . VAL A 1 155 ? 2.822 0.661 -12.239 1.00 97.06 155 VAL A N 1
ATOM 1275 C CA . VAL A 1 155 ? 1.743 0.793 -11.253 1.00 97.06 155 VAL A CA 1
ATOM 1276 C C . VAL A 1 155 ? 0.963 -0.511 -11.138 1.00 97.06 155 VAL A C 1
ATOM 1278 O O . VAL A 1 155 ? 0.511 -1.079 -12.127 1.00 97.06 155 VAL A O 1
ATOM 1281 N N . SER A 1 156 ? 0.752 -0.959 -9.903 1.00 96.56 156 SER A N 1
ATOM 1282 C CA . SER A 1 156 ? -0.222 -1.986 -9.547 1.00 96.56 156 SER A CA 1
ATOM 1283 C C . SER A 1 156 ? -1.496 -1.308 -9.056 1.00 96.56 156 SER A C 1
ATOM 1285 O O . SER A 1 156 ? -1.545 -0.796 -7.932 1.00 96.56 156 SER A O 1
ATOM 1287 N N . ARG A 1 157 ? -2.526 -1.254 -9.908 1.00 94.31 157 ARG A N 1
ATOM 1288 C CA . ARG A 1 157 ? -3.797 -0.599 -9.567 1.00 94.31 157 ARG A CA 1
ATOM 1289 C C . ARG A 1 157 ? -4.564 -1.428 -8.538 1.00 94.31 157 ARG A C 1
ATOM 1291 O O . ARG A 1 157 ? -4.883 -2.578 -8.809 1.00 94.31 157 ARG A O 1
ATOM 1298 N N . GLY A 1 158 ? -4.853 -0.862 -7.367 1.00 93.94 158 GLY A N 1
ATOM 1299 C CA . GLY A 1 158 ? -5.490 -1.581 -6.255 1.00 93.94 158 GLY A CA 1
ATOM 1300 C C . GLY A 1 158 ? -4.596 -2.606 -5.537 1.00 93.94 158 GLY A C 1
ATOM 1301 O O . GLY A 1 158 ? -5.109 -3.401 -4.741 1.00 93.94 158 GLY A O 1
ATOM 1302 N N . THR A 1 159 ? -3.286 -2.601 -5.825 1.00 94.31 159 THR A N 1
ATOM 1303 C CA . THR A 1 159 ? -2.297 -3.564 -5.315 1.00 94.31 159 THR A CA 1
ATOM 1304 C C . THR A 1 159 ? -2.765 -5.000 -5.551 1.00 94.31 159 THR A C 1
ATOM 1306 O O . THR A 1 159 ? -3.230 -5.700 -4.644 1.00 94.31 159 THR A O 1
ATOM 1309 N N . VAL A 1 160 ? -2.692 -5.424 -6.811 1.00 92.94 160 VAL A N 1
ATOM 1310 C CA . VAL A 1 160 ? -3.122 -6.756 -7.244 1.00 92.94 160 VAL A CA 1
ATOM 1311 C C . VAL A 1 160 ? -1.998 -7.754 -7.013 1.00 92.94 160 VAL A C 1
ATOM 1313 O O . VAL A 1 160 ? -0.886 -7.575 -7.513 1.00 92.94 160 VAL A O 1
ATOM 1316 N N . LEU A 1 161 ? -2.316 -8.826 -6.288 1.00 92.81 161 LEU A N 1
ATOM 1317 C CA . LEU A 1 161 ? -1.440 -9.978 -6.132 1.00 92.81 161 LEU A CA 1
ATOM 1318 C C . LEU A 1 161 ? -1.878 -11.101 -7.074 1.00 92.81 161 LEU A C 1
ATOM 1320 O O . LEU A 1 161 ? -3.058 -11.448 -7.125 1.00 92.81 161 LEU A O 1
ATOM 1324 N N . ARG A 1 162 ? -0.920 -11.701 -7.784 1.00 91.81 162 ARG A N 1
ATOM 1325 C CA . ARG A 1 162 ? -1.100 -12.961 -8.522 1.00 91.81 162 ARG A CA 1
ATOM 1326 C C . ARG A 1 162 ? 0.123 -13.836 -8.312 1.00 91.81 162 ARG A C 1
ATOM 1328 O O . ARG A 1 162 ? 1.246 -13.337 -8.350 1.00 91.81 162 ARG A O 1
ATOM 1335 N N . ASP A 1 163 ? -0.110 -15.118 -8.049 1.00 90.69 163 ASP A N 1
ATOM 1336 C CA . ASP A 1 163 ? 0.936 -16.123 -7.801 1.00 90.69 163 ASP A CA 1
ATOM 1337 C C . ASP A 1 163 ? 1.896 -15.755 -6.656 1.00 90.69 163 ASP A C 1
ATOM 1339 O O . ASP A 1 163 ? 3.061 -16.145 -6.643 1.00 90.69 163 ASP A O 1
ATOM 1343 N N . GLY A 1 164 ? 1.409 -14.980 -5.682 1.00 92.44 164 GLY A N 1
ATOM 1344 C CA . GLY A 1 164 ? 2.201 -14.511 -4.546 1.00 92.44 164 GLY A CA 1
ATOM 1345 C C . GLY A 1 164 ? 3.091 -13.300 -4.835 1.00 92.44 164 GLY A C 1
ATOM 1346 O O . GLY A 1 164 ? 3.936 -12.992 -4.006 1.00 92.44 164 GLY A O 1
ATOM 1347 N N . TYR A 1 165 ? 2.916 -12.592 -5.953 1.00 95.00 165 TYR A N 1
ATOM 1348 C CA . TYR A 1 165 ? 3.662 -11.371 -6.281 1.00 95.00 165 TYR A CA 1
ATOM 1349 C C . TYR A 1 165 ? 2.716 -10.212 -6.575 1.00 95.00 165 TYR A C 1
ATOM 1351 O O . TYR A 1 165 ? 1.630 -10.416 -7.117 1.00 95.00 165 TYR A O 1
ATOM 1359 N N . ILE A 1 166 ? 3.149 -8.984 -6.276 1.00 95.56 166 ILE A N 1
ATOM 1360 C CA . ILE A 1 166 ? 2.457 -7.787 -6.766 1.00 95.56 166 ILE A CA 1
ATOM 1361 C C . ILE A 1 166 ? 2.712 -7.668 -8.270 1.00 95.56 166 ILE A C 1
ATOM 1363 O O . ILE A 1 166 ? 3.860 -7.748 -8.716 1.00 95.56 166 ILE A O 1
ATOM 1367 N N . ARG A 1 167 ? 1.637 -7.472 -9.036 1.00 96.25 167 ARG A N 1
ATOM 1368 C CA . ARG A 1 167 ? 1.680 -7.300 -10.490 1.00 96.25 167 ARG A CA 1
ATOM 1369 C C . ARG A 1 167 ? 1.569 -5.828 -10.850 1.00 96.25 167 ARG A C 1
ATOM 1371 O O . ARG A 1 167 ? 0.614 -5.162 -10.448 1.00 96.25 167 ARG A O 1
ATOM 1378 N N . TYR A 1 168 ? 2.545 -5.333 -11.593 1.00 96.81 168 TYR A N 1
ATOM 1379 C CA . TYR A 1 168 ? 2.649 -3.953 -12.036 1.00 96.81 168 TYR A CA 1
ATOM 1380 C C . TYR A 1 168 ? 2.515 -3.880 -13.551 1.00 96.81 168 TYR A C 1
ATOM 1382 O O . TYR A 1 168 ? 2.970 -4.767 -14.261 1.00 96.81 168 TYR A O 1
ATOM 1390 N N . VAL A 1 169 ? 1.930 -2.799 -14.042 1.00 97.06 169 VAL A N 1
ATOM 1391 C CA . VAL A 1 169 ? 1.847 -2.489 -15.471 1.00 97.06 169 VAL A CA 1
ATOM 1392 C C . VAL A 1 169 ? 2.605 -1.195 -15.712 1.00 97.06 169 VAL A C 1
ATOM 1394 O O . VAL A 1 169 ? 2.607 -0.320 -14.842 1.00 97.06 169 VAL A O 1
ATOM 1397 N N . PHE A 1 170 ? 3.264 -1.068 -16.861 1.00 97.38 170 PHE A N 1
ATOM 1398 C CA . PHE A 1 170 ? 3.907 0.187 -17.241 1.00 97.38 170 PHE A CA 1
ATOM 1399 C C . PHE A 1 170 ? 2.903 1.351 -17.174 1.00 97.38 170 PHE A C 1
ATOM 1401 O O . PHE A 1 170 ? 1.756 1.223 -17.601 1.00 97.38 170 PHE A O 1
ATOM 1408 N N . ASN A 1 171 ? 3.326 2.482 -16.611 1.00 96.88 171 ASN A N 1
ATOM 1409 C CA . ASN A 1 171 ? 2.487 3.666 -16.457 1.00 96.88 171 ASN A CA 1
ATOM 1410 C C . ASN A 1 171 ? 3.000 4.844 -17.285 1.00 96.88 171 ASN A C 1
ATOM 1412 O O . ASN A 1 171 ? 2.234 5.429 -18.046 1.00 96.88 171 ASN A O 1
ATOM 1416 N N . ARG A 1 172 ? 4.271 5.222 -17.103 1.00 95.69 172 ARG A N 1
ATOM 1417 C CA . ARG A 1 172 ? 4.885 6.387 -17.760 1.00 95.69 172 ARG A CA 1
ATOM 1418 C C . ARG A 1 172 ? 6.397 6.417 -17.563 1.00 95.69 172 ARG A C 1
ATOM 1420 O O . ARG A 1 172 ? 6.925 5.725 -16.693 1.00 95.69 172 ARG A O 1
ATOM 1427 N N . VAL A 1 173 ? 7.060 7.289 -18.314 1.00 94.88 173 VAL A N 1
ATOM 1428 C CA . VAL A 1 173 ? 8.450 7.698 -18.078 1.00 94.88 173 VAL A CA 1
ATOM 1429 C C . VAL A 1 173 ? 8.448 9.108 -17.478 1.00 94.88 173 VAL A C 1
ATOM 1431 O O . VAL A 1 173 ? 7.583 9.920 -17.802 1.00 94.88 173 VAL A O 1
ATOM 1434 N N . LEU A 1 174 ? 9.364 9.376 -16.552 1.00 91.88 174 LEU A N 1
ATOM 1435 C CA . LEU A 1 174 ? 9.511 10.646 -15.845 1.00 91.88 174 LEU A CA 1
ATOM 1436 C C . LEU A 1 174 ? 10.931 11.190 -16.035 1.00 91.88 174 LEU A C 1
ATOM 1438 O O . LEU A 1 174 ? 11.904 10.505 -15.700 1.00 91.88 174 LEU A O 1
ATOM 1442 N N . GLU A 1 175 ? 11.019 12.423 -16.532 1.00 87.25 175 GLU A N 1
ATOM 1443 C CA . GLU A 1 175 ? 12.253 13.211 -16.636 1.00 87.25 175 GLU A CA 1
ATOM 1444 C C . GLU A 1 175 ? 12.526 13.922 -15.305 1.00 87.25 175 GLU A C 1
ATOM 1446 O O . GLU A 1 175 ? 11.597 14.452 -14.686 1.00 87.25 175 GLU A O 1
ATOM 1451 N N . PHE A 1 176 ? 13.786 13.933 -14.862 1.00 70.81 176 PHE A N 1
ATOM 1452 C CA . PHE A 1 176 ? 14.233 14.624 -13.650 1.00 70.81 176 PHE A CA 1
ATOM 1453 C C . PHE A 1 176 ? 15.559 15.340 -13.880 1.00 70.81 176 PHE A C 1
ATOM 1455 O O . PHE A 1 176 ? 16.419 14.767 -14.587 1.00 70.81 176 PHE A O 1
#

Mean predicted aligned error: 4.89 Å

Organism: NCBI:txid2711294

Nearest PDB structures (foldseek):
  7cpv-assembly1_LT  TM=3.799E-01  e=1.049E+00  Mus musculus
  6ylh-assembly1_T  TM=3.819E-01  e=3.013E+00  Saccharomyces cerevisiae
  7uqb-assembly1_T  TM=2.733E-01  e=9.920E-01  Saccharomyces cerevisiae BY4741
  5wpq-assembly1_A  TM=3.087E-01  e=6.934E+00  Mus musculus

pLDDT: mean 92.52, std 6.8, range [56.03, 98.44]

Solvent-accessible surface area (backbone atoms only — not comparable to full-atom values): 10064 Å² total; per-residue (Å²): 132,88,87,83,56,71,70,42,47,28,35,50,89,54,82,28,44,27,31,29,73,46,75,46,70,31,50,44,78,36,81,91,75,72,40,78,39,86,45,57,44,37,30,29,37,28,52,26,36,83,84,69,44,85,36,86,48,66,52,74,38,51,71,89,52,54,42,76,53,54,69,69,59,36,54,51,49,52,52,49,44,70,75,35,52,73,58,47,56,50,54,72,69,57,73,76,76,76,53,67,42,77,49,78,44,67,24,46,58,57,98,86,58,54,58,64,62,56,43,71,74,52,62,73,86,51,75,25,41,72,66,54,47,51,53,50,43,46,74,71,69,37,62,56,95,56,85,65,49,27,35,42,35,26,39,10,77,47,54,40,70,56,99,47,24,56,39,25,24,56,71,50,54,45,87,112

=== Feature glossary ===
A reading guide for the features in this record.

Start from the sequence.

  · Sequence gives the chain of amino acids in standard one-letter code (A=alanine, C=cysteine, …, Y=tyrosine), read N→C. It is the only feature that is directly encoded by the gene; all structural features are derived from the folded form of this sequence.

Fold it, and you get atomic coordinates and the backbone conformation that goes with them.

  · The mmCIF table is the protein's shape written out atom by atom. For each backbone N, Cα, C, and carbonyl O, it records an (x, y, z) coordinate triple in Å plus the residue type, chain letter, and residue number.

  · Backbone dihedral angles. Every residue except chain termini has a φ (preceding-C → N → Cα → C) and a ψ (N → Cα → C → next-N). They are reported in degrees following the IUPAC sign convention. Secondary structure is essentially a statement about which (φ, ψ) basin each residue occupies.

  · DSSP 8-state secondary structure assigns each residue one of H (α-helix), G (3₁₀-helix), I (π-helix), E (extended β-strand), B (isolated β-bridge), T (hydrogen-bonded turn), S (bend), or '-' (coil). The assignment is computed from backbone hydrogen-bond geometry via the Kabsch–Sander algorithm.

  · P-SEA three-state annotation labels each residue as helix, strand, or coil based purely on the geometry of the Cα trace. It serves as a fallback when the full backbone (and thus DSSP) is unavailable.

Summarize the fold with a handful of shape descriptors and a per-residue st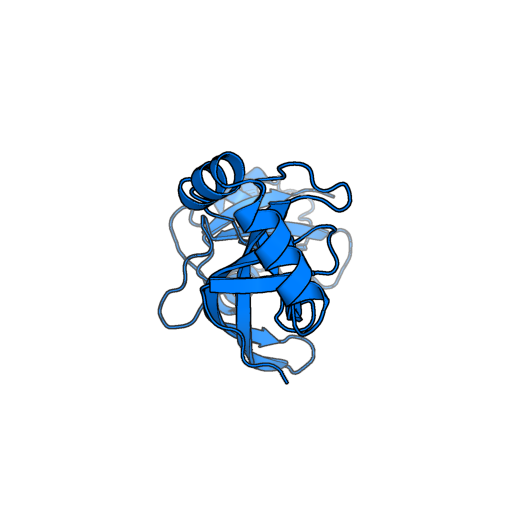ructural alphabet.

  · Radius of gyration (Rg) is the root-mean-square distance of Cα atoms from their centroid — a single number for overall size and compactness. A globular domain of N residues has Rg ≈ 2.2·N^0.38 Å; an extended or disordered chain has a much larger Rg. The Cα contact count is the number of residue pairs whose Cα atoms are within 8 Å and are more than four positions apart in sequence — a standard proxy for tertiary packing density. The bounding box is the smallest axis-aligned box enclosing all Cα atoms.

  · Foldseek's 3Di representation compresses backbone geometry into a per-residue letter drawn from a learned twenty-state alphabet. It captures the tertiary interaction pattern around each residue — which residues are packed against it in space, regardless of where they are in sequence.

  · Accessible surface area quantifies burial. A residue with SASA near zero is packed into the hydrophobic core; one with SASA >100 Å² sits on the surface. Computed here via the Shrake–Rupley numerical algorithm with a 1.4 Å probe.

Ask how reliable the model is.

  · For AlphaFold models, the B-factor field carries pLDDT — the model's own estimate of local accuracy on a 0–100 scale. Regions with pLDDT<50 should be treated as essentially unmodeled; they often correspond to intrinsically disordered segments.

  · For experimental (PDB) structures, the B-factor (temperature factor) quantifies the positional spread of each atom in the crystal — a combination of thermal vibration and static disorder — in units of Å². High B-factors mark flexible loops or poorly resolved regions; low B-factors mark the rigid, well-ordered core.

  · PAE(i, j) answers: if I align the predicted and true structures on residue i, how far off (in Å) do I expect residue j to be? A block-diagonal PAE matrix with low values on the blocks and high values off-diagonal is the signature of a multi-domain protein with confidently predicted domains but uncertain inter-domain orientation.

Place it in context: what it resembles, what it is annotated as, and how it looks.

  · Structural nearest neighbors (via Foldseek easy-search vs the PDB). Reported per hit: target PDB id, E-value, and alignment TM-score. A TM-score above ~0.5 is the conventional threshold for 'same fold'.

  · Functional annotations link the protein to curated databases. InterPro entries identify conserved domains and families by matching the sequence against member-database signatures (Pfam, PROSITE, CDD, …). Gene Ontology (GO) terms describe molecular function, biological process, and cellular component in a controlled vocabulary. CATH places the structure in a hierarchical fold classification (Class/Architecture/Topology/Homologous-superfamily). The organism is the source species.

  · Plot images: a contact map (which residues are close in 3D, as an N×N binary image), a Ramachandran scatter (backbone torsion angles, revealing secondary-structure composition at a glance), and — for AlphaFold structures — a PAE heatmap (pairwise prediction confidence).

  · Structure images are PyMOL renders from six orthogonal camera directions. Cartoon representation draws helices as coils and strands as arrows; sticks shows the backbone as bonds; surface shows the solvent-excluded envelope. Rainbow coloring maps sequence position to hue (blue→red, N→C); chain coloring assigns a distinct color per polypeptide.